Protein AF-A0A935ZMU3-F1 (afdb_monomer_lite)

Radius of gyration: 23.6 Å; chains: 1; bounding box: 66×47×67 Å

Structure (mmCIF, N/CA/C/O backbone):
data_AF-A0A935ZMU3-F1
#
_entry.id   AF-A0A935ZMU3-F1
#
loop_
_atom_site.group_PDB
_atom_site.id
_atom_site.type_symbol
_atom_site.label_atom_id
_atom_site.label_alt_id
_atom_site.label_comp_id
_atom_site.label_asym_id
_atom_site.label_entity_id
_atom_site.label_seq_id
_atom_site.pdbx_PDB_ins_code
_atom_site.Cartn_x
_atom_site.Cartn_y
_atom_site.Cartn_z
_atom_site.occupancy
_atom_site.B_iso_or_equiv
_atom_site.auth_seq_id
_atom_site.auth_comp_id
_atom_site.auth_asym_id
_atom_site.auth_atom_id
_atom_site.pdbx_PDB_model_num
ATOM 1 N N . MET A 1 1 ? -33.219 -15.380 17.220 1.00 37.09 1 MET A N 1
ATOM 2 C CA . MET A 1 1 ? -33.042 -16.070 15.921 1.00 37.09 1 MET A CA 1
ATOM 3 C C . MET A 1 1 ? -32.426 -15.149 14.863 1.00 37.09 1 MET A C 1
ATOM 5 O O . MET A 1 1 ? -31.346 -15.465 14.399 1.00 37.09 1 MET A O 1
ATOM 9 N N . LEU A 1 2 ? -32.989 -13.959 14.601 1.00 40.03 2 LEU A N 1
ATOM 10 C CA . LEU A 1 2 ? -32.476 -12.975 13.617 1.00 40.03 2 LEU A CA 1
ATOM 11 C C . LEU A 1 2 ? -31.013 -12.495 13.798 1.00 40.03 2 LEU A C 1
ATOM 13 O O . LEU A 1 2 ? -30.352 -12.181 12.811 1.00 40.03 2 LEU A O 1
ATOM 17 N N . ALA A 1 3 ? -30.487 -12.431 15.027 1.00 38.03 3 ALA A N 1
ATOM 18 C CA . ALA A 1 3 ? -29.103 -12.002 15.284 1.00 38.03 3 ALA A CA 1
ATOM 19 C C . ALA A 1 3 ? -28.050 -13.070 14.917 1.00 38.03 3 ALA A C 1
ATOM 21 O O . ALA A 1 3 ? -26.972 -12.726 14.437 1.00 38.03 3 ALA A O 1
ATOM 22 N N . LEU A 1 4 ? -28.377 -14.359 15.089 1.00 36.81 4 LEU A N 1
ATOM 23 C CA . LEU A 1 4 ? -27.500 -15.473 14.703 1.00 36.81 4 LEU A CA 1
ATOM 24 C C . LEU A 1 4 ? -27.417 -15.621 13.176 1.00 36.81 4 LEU A C 1
ATOM 26 O O . LEU A 1 4 ? -26.325 -15.836 12.656 1.00 36.81 4 LEU A O 1
ATOM 30 N N . ASP A 1 5 ? -28.526 -15.410 12.459 1.00 43.31 5 ASP A N 1
ATOM 31 C CA . ASP A 1 5 ? -28.546 -15.428 10.987 1.00 43.31 5 ASP A CA 1
ATOM 32 C C . ASP A 1 5 ? -27.740 -14.267 10.378 1.00 43.31 5 ASP A C 1
ATOM 34 O O . ASP A 1 5 ? -27.022 -14.455 9.394 1.00 43.31 5 ASP A O 1
ATOM 38 N N . ARG A 1 6 ? -27.775 -13.072 10.991 1.00 48.91 6 ARG A N 1
ATOM 39 C CA . ARG A 1 6 ? -26.917 -11.943 10.581 1.00 48.91 6 ARG A CA 1
ATOM 40 C C . ARG A 1 6 ? -25.437 -12.200 10.873 1.00 48.91 6 ARG A C 1
ATOM 42 O O . ARG A 1 6 ? -24.607 -11.907 10.021 1.00 48.91 6 ARG A O 1
ATOM 49 N N . ALA A 1 7 ? -25.093 -12.768 12.030 1.00 44.84 7 ALA A N 1
ATOM 50 C CA . ALA A 1 7 ? -23.706 -13.101 12.365 1.00 44.84 7 ALA A CA 1
ATOM 51 C C . ALA A 1 7 ? -23.115 -14.174 11.425 1.00 44.84 7 ALA A C 1
ATOM 53 O O . ALA A 1 7 ? -21.972 -14.041 10.989 1.00 44.84 7 ALA A O 1
ATOM 54 N N . ALA A 1 8 ? -23.905 -15.187 11.045 1.00 47.69 8 ALA A N 1
ATOM 55 C CA . ALA A 1 8 ? -23.505 -16.208 10.073 1.00 47.69 8 ALA A CA 1
ATOM 56 C C . ALA A 1 8 ? -23.319 -15.631 8.656 1.00 47.69 8 ALA A C 1
ATOM 58 O O . ALA A 1 8 ? -22.341 -15.959 7.983 1.00 47.69 8 ALA A O 1
ATOM 59 N N . ALA A 1 9 ? -24.194 -14.714 8.227 1.00 56.94 9 ALA A N 1
ATOM 60 C CA . ALA A 1 9 ? -24.049 -13.997 6.957 1.00 56.94 9 ALA A CA 1
ATOM 61 C C . ALA A 1 9 ? -22.824 -13.061 6.928 1.00 56.94 9 ALA A C 1
ATOM 63 O O . ALA A 1 9 ? -22.244 -12.823 5.869 1.00 56.94 9 ALA A O 1
ATOM 64 N N . LEU A 1 10 ? -22.404 -12.550 8.090 1.00 60.22 10 LEU A N 1
ATOM 65 C CA . LEU A 1 10 ? -21.228 -11.691 8.233 1.00 60.22 10 LEU A CA 1
ATOM 66 C C . LEU A 1 10 ? -19.917 -12.475 8.363 1.00 60.22 10 LEU A C 1
ATOM 68 O O . LEU A 1 10 ? -18.865 -11.885 8.156 1.00 60.22 10 LEU A O 1
ATOM 72 N N . GLY A 1 11 ? -19.939 -13.784 8.636 1.00 62.34 11 GLY A N 1
ATOM 73 C CA . GLY A 1 11 ? -18.732 -14.614 8.773 1.00 62.34 11 GLY A CA 1
ATOM 74 C C . GLY A 1 11 ? -17.749 -14.505 7.592 1.00 62.34 11 GLY A C 1
ATOM 75 O O . GLY A 1 11 ? -16.569 -14.230 7.819 1.00 62.34 11 GLY A O 1
ATOM 76 N N . PRO A 1 12 ? -18.203 -14.629 6.330 1.00 64.62 12 PRO A N 1
ATOM 77 C CA . PRO A 1 12 ? -17.354 -14.415 5.156 1.00 64.62 12 PRO A CA 1
ATOM 78 C C . PRO A 1 12 ? -16.828 -12.980 5.037 1.00 64.62 12 PRO A C 1
ATOM 80 O O . PRO A 1 12 ? -15.692 -12.779 4.617 1.00 64.62 12 PRO A O 1
ATOM 83 N N . VAL A 1 13 ? -17.628 -11.983 5.434 1.00 64.31 13 VAL A N 1
ATOM 84 C CA . VAL A 1 13 ? -17.215 -10.572 5.449 1.00 64.31 13 VAL A CA 1
ATOM 85 C C . VAL A 1 13 ? -16.129 -10.362 6.499 1.00 64.31 13 VAL A C 1
ATOM 87 O O . VAL A 1 13 ? -15.093 -9.802 6.180 1.00 64.31 13 VAL A O 1
ATOM 90 N N . VAL A 1 14 ? -16.307 -10.876 7.715 1.00 67.00 14 VAL A N 1
ATOM 91 C CA . VAL A 1 14 ? -15.331 -10.803 8.810 1.00 67.00 14 VAL A CA 1
ATOM 92 C C . VAL A 1 14 ? -14.018 -11.484 8.429 1.00 67.00 14 VAL A C 1
ATOM 94 O O . VAL A 1 14 ? -12.958 -10.881 8.567 1.00 67.00 14 VAL A O 1
ATOM 97 N N . ALA A 1 15 ? -14.075 -12.704 7.889 1.00 66.31 15 ALA A N 1
ATOM 98 C CA . ALA A 1 15 ? -12.882 -13.427 7.457 1.00 66.31 15 ALA A CA 1
ATOM 99 C C . ALA A 1 15 ? -12.138 -12.685 6.337 1.00 66.31 15 ALA A C 1
ATOM 101 O O . ALA A 1 15 ? -10.914 -12.560 6.389 1.00 66.31 15 ALA A O 1
ATOM 102 N N . ARG A 1 16 ? -12.876 -12.145 5.356 1.00 67.88 16 ARG A N 1
ATOM 103 C CA . ARG A 1 16 ? -12.304 -11.340 4.273 1.00 67.88 16 ARG A CA 1
ATOM 104 C C . ARG A 1 16 ? -11.645 -10.074 4.814 1.00 67.88 16 ARG A C 1
ATOM 106 O O . ARG A 1 16 ? -10.496 -9.810 4.500 1.00 67.88 16 ARG A O 1
ATOM 113 N N . VAL A 1 17 ? -12.340 -9.346 5.679 1.00 68.00 17 VAL A N 1
ATOM 114 C CA . VAL A 1 17 ? -11.876 -8.096 6.289 1.00 68.00 17 VAL A CA 1
ATOM 115 C C . VAL A 1 17 ? -10.607 -8.293 7.118 1.00 68.00 17 VAL A C 1
ATOM 117 O O . VAL A 1 17 ? -9.646 -7.543 6.961 1.00 68.00 17 VAL A O 1
ATOM 120 N N . CYS A 1 18 ? -10.567 -9.314 7.976 1.00 70.38 18 CYS A N 1
ATOM 121 C CA . CYS A 1 18 ? -9.375 -9.592 8.776 1.00 70.38 18 CYS A CA 1
ATOM 122 C C . CYS A 1 18 ? -8.187 -10.007 7.892 1.00 70.38 18 CYS A C 1
ATOM 124 O O . CYS A 1 18 ? -7.052 -9.615 8.168 1.00 70.38 18 CYS A O 1
ATOM 126 N N . ALA A 1 19 ? -8.440 -10.757 6.812 1.00 68.25 19 ALA A N 1
ATOM 127 C CA . ALA A 1 19 ? -7.409 -11.158 5.858 1.00 68.25 19 ALA A CA 1
ATOM 128 C C . ALA A 1 19 ? -6.885 -9.981 5.010 1.00 68.25 19 ALA A C 1
ATOM 130 O O . ALA A 1 19 ? -5.675 -9.890 4.776 1.00 68.25 19 ALA A O 1
ATOM 131 N N . GLU A 1 20 ? -7.774 -9.082 4.580 1.00 72.44 20 GLU A N 1
ATOM 132 C CA . GLU A 1 20 ? -7.469 -7.901 3.763 1.00 72.44 20 GLU A CA 1
ATOM 133 C C . GLU A 1 20 ? -6.685 -6.829 4.528 1.00 72.44 20 GLU A C 1
ATOM 135 O O . GLU A 1 20 ? -5.895 -6.126 3.916 1.00 72.44 20 GLU A O 1
ATOM 140 N N . GLU A 1 21 ? -6.841 -6.710 5.847 1.00 76.62 21 GLU A N 1
ATOM 141 C CA . GLU A 1 21 ? -6.317 -5.554 6.599 1.00 76.62 21 GLU A CA 1
ATOM 142 C C . GLU A 1 21 ? -5.228 -5.918 7.642 1.00 76.62 21 GLU A C 1
ATOM 144 O O . GLU A 1 21 ? -4.854 -5.081 8.457 1.00 76.62 21 GLU A O 1
ATOM 149 N N . ALA A 1 22 ? -4.709 -7.161 7.654 1.00 79.12 22 ALA A N 1
ATOM 150 C CA . ALA A 1 22 ? -3.726 -7.666 8.649 1.00 79.12 22 ALA A CA 1
ATOM 151 C C . ALA A 1 22 ? -4.110 -7.380 10.110 1.00 79.12 22 ALA A C 1
ATOM 153 O O . ALA A 1 22 ? -3.243 -7.099 10.939 1.00 79.12 22 ALA A O 1
ATOM 154 N N . LEU A 1 23 ? -5.394 -7.443 10.453 1.00 87.12 23 LEU A N 1
ATOM 155 C CA . LEU A 1 23 ? -5.793 -7.135 11.820 1.00 87.12 23 LEU A CA 1
ATOM 156 C C . LEU A 1 23 ? -5.179 -8.149 12.789 1.00 87.12 23 LEU A C 1
ATOM 158 O O . LEU A 1 23 ? -5.359 -9.360 12.638 1.00 87.12 23 LEU A O 1
ATOM 162 N N . ALA A 1 24 ? -4.468 -7.649 13.799 1.00 88.06 24 ALA A N 1
ATOM 163 C CA . ALA A 1 24 ? -4.005 -8.475 14.898 1.00 88.06 24 ALA A CA 1
ATOM 164 C C . ALA A 1 24 ? -5.225 -9.020 15.650 1.00 88.06 24 ALA A C 1
ATOM 166 O O . ALA A 1 24 ? -6.199 -8.296 15.889 1.00 88.06 24 ALA A O 1
ATOM 167 N N . ALA A 1 25 ? -5.177 -10.300 16.020 1.00 87.12 25 ALA A N 1
ATOM 168 C CA . ALA A 1 25 ? -6.258 -10.926 16.767 1.00 87.12 25 ALA A CA 1
ATOM 169 C C . ALA A 1 25 ? -6.510 -10.177 18.086 1.00 87.12 25 ALA A C 1
ATOM 171 O O . ALA A 1 25 ? -5.575 -9.758 18.769 1.00 87.12 25 ALA A O 1
ATOM 172 N N . THR A 1 26 ? -7.782 -10.029 18.451 1.00 87.62 26 THR A N 1
ATOM 173 C CA . THR A 1 26 ? -8.204 -9.417 19.715 1.00 87.62 26 THR A CA 1
ATOM 174 C C . THR A 1 26 ? -8.892 -10.453 20.594 1.00 87.62 26 THR A C 1
ATOM 176 O O . THR A 1 26 ? -9.660 -11.278 20.104 1.00 87.62 26 THR A O 1
ATOM 179 N N . SER A 1 27 ? -8.613 -10.419 21.898 1.00 87.44 27 SER A N 1
ATOM 180 C CA . SER A 1 27 ? -9.291 -11.245 22.906 1.00 87.44 27 SER A CA 1
ATOM 181 C C . SER A 1 27 ? -10.519 -10.558 23.510 1.00 87.44 27 SER A C 1
ATOM 183 O O . SER A 1 27 ? -11.185 -11.132 24.371 1.00 87.44 27 SER A O 1
ATOM 185 N N . VAL A 1 28 ? -10.818 -9.326 23.088 1.00 89.12 28 VAL A N 1
ATOM 186 C CA . VAL A 1 28 ? -11.953 -8.559 23.604 1.00 89.12 28 VAL A CA 1
ATOM 187 C C . VAL A 1 28 ? -13.259 -9.202 23.153 1.00 89.12 28 VAL A C 1
ATOM 189 O O . VAL A 1 28 ? -13.503 -9.369 21.958 1.00 89.12 28 VAL A O 1
ATOM 192 N N . ALA A 1 29 ? -14.105 -9.543 24.124 1.00 88.12 29 ALA A N 1
ATOM 193 C CA . ALA A 1 29 ? -15.428 -10.085 23.862 1.00 88.12 29 ALA A CA 1
ATOM 194 C C . ALA A 1 29 ? -16.323 -9.045 23.170 1.00 88.12 29 ALA A C 1
ATOM 196 O O . ALA A 1 29 ? -16.249 -7.849 23.454 1.00 88.12 29 ALA A O 1
ATOM 197 N N . GLY A 1 30 ? -17.185 -9.515 22.268 1.00 85.12 30 GLY A N 1
ATOM 198 C CA . GLY A 1 30 ? -18.214 -8.672 21.667 1.00 85.12 30 GLY A CA 1
ATOM 199 C C . GLY A 1 30 ? -19.256 -8.218 22.685 1.00 85.12 30 GLY A C 1
ATOM 200 O O . GLY A 1 30 ? -19.517 -8.901 23.675 1.00 85.12 30 GLY A O 1
ATOM 201 N N . LEU A 1 31 ? -19.864 -7.069 22.406 1.00 86.44 31 LEU A N 1
ATOM 202 C CA . LEU A 1 31 ? -21.033 -6.560 23.123 1.00 86.44 31 LEU A CA 1
ATOM 203 C C . LEU A 1 31 ? -22.264 -6.690 22.221 1.00 86.44 31 LEU A C 1
ATOM 205 O O . LEU A 1 31 ? -22.147 -6.949 21.023 1.00 86.44 31 LEU A O 1
ATOM 209 N N . GLU A 1 32 ? -23.462 -6.519 22.775 1.00 83.69 32 GLU A N 1
ATOM 210 C CA . GLU A 1 32 ? -24.690 -6.611 21.983 1.00 83.69 32 GLU A CA 1
ATOM 211 C C . GLU A 1 32 ? -24.659 -5.628 20.800 1.00 83.69 32 GLU A C 1
ATOM 213 O O . GLU A 1 32 ? -24.501 -4.417 20.961 1.00 83.69 32 GLU A O 1
ATOM 218 N N . GLY A 1 33 ? -24.772 -6.161 19.583 1.00 81.94 33 GLY A N 1
ATOM 219 C CA . GLY A 1 33 ? -24.703 -5.367 18.360 1.00 81.94 33 GLY A CA 1
ATOM 220 C C . GLY A 1 33 ? -23.285 -5.035 17.870 1.00 81.94 33 GLY A C 1
ATOM 221 O O . GLY A 1 33 ? -23.161 -4.579 16.736 1.00 81.94 33 GLY A O 1
ATOM 222 N N . LEU A 1 34 ? -22.224 -5.303 18.643 1.00 87.19 34 LEU A N 1
ATOM 223 C CA . LEU A 1 34 ? -20.839 -4.907 18.346 1.00 87.19 34 LEU A CA 1
ATOM 224 C C . LEU A 1 34 ? -19.875 -6.094 18.382 1.00 87.19 34 LEU A C 1
ATOM 226 O O . LEU A 1 34 ? -19.646 -6.702 19.427 1.00 87.19 34 LEU A O 1
ATOM 230 N N . LEU A 1 35 ? -19.237 -6.366 17.246 1.00 88.06 35 LEU A N 1
ATOM 231 C CA . LEU A 1 35 ? -18.282 -7.456 17.086 1.00 88.06 35 LEU A CA 1
ATOM 232 C C . LEU A 1 35 ? -16.861 -6.916 16.838 1.00 88.06 35 LEU A C 1
ATOM 234 O O . LEU A 1 35 ? -16.590 -6.414 15.747 1.00 88.06 35 LEU A O 1
ATOM 238 N N . PRO A 1 36 ? -15.935 -7.020 17.807 1.00 90.06 36 PRO A N 1
ATOM 239 C CA . PRO A 1 36 ? -14.518 -6.747 17.590 1.00 90.06 36 PRO A CA 1
ATOM 240 C C . PRO A 1 36 ? -13.939 -7.683 16.524 1.00 90.06 36 PRO A C 1
ATOM 242 O O . PRO A 1 36 ? -14.073 -8.900 16.624 1.00 90.06 36 PRO A O 1
ATOM 245 N N . LEU A 1 37 ? -13.295 -7.115 15.505 1.00 88.38 37 LEU A N 1
ATOM 246 C CA . LEU A 1 37 ? -12.670 -7.871 14.412 1.00 88.38 37 LEU A CA 1
ATOM 247 C C . LEU A 1 37 ? -11.170 -8.078 14.640 1.00 88.38 37 LEU A C 1
ATOM 249 O O . LEU A 1 37 ? -10.608 -9.095 14.242 1.00 88.38 37 LEU A O 1
ATOM 253 N N . GLY A 1 38 ? -10.526 -7.112 15.291 1.00 91.50 38 GLY A N 1
ATOM 254 C CA . GLY A 1 38 ? -9.095 -7.123 15.560 1.00 91.50 38 GLY A CA 1
ATOM 255 C C . GLY A 1 38 ? -8.549 -5.719 15.778 1.00 91.50 38 GLY A C 1
ATOM 256 O O . GLY A 1 38 ? -9.301 -4.741 15.798 1.00 91.50 38 GLY A O 1
ATOM 257 N N . VAL A 1 39 ? -7.237 -5.621 15.956 1.00 92.88 39 VAL A N 1
ATOM 258 C CA . VAL A 1 39 ? -6.532 -4.354 16.169 1.00 92.88 39 VAL A CA 1
ATOM 259 C C . VAL A 1 39 ? -5.602 -4.093 14.992 1.00 92.88 39 VAL A C 1
ATOM 261 O O . VAL A 1 39 ? -4.777 -4.934 14.643 1.00 92.88 39 VAL A O 1
ATOM 264 N N . LEU A 1 40 ? -5.730 -2.915 14.390 1.00 91.38 40 LEU A N 1
ATOM 265 C CA . LEU A 1 40 ? -4.763 -2.400 13.435 1.00 91.38 40 LEU A CA 1
ATOM 266 C C . LEU A 1 40 ? -3.680 -1.637 14.197 1.00 91.38 40 LEU A C 1
ATOM 268 O O . LEU A 1 40 ? -3.967 -0.628 14.848 1.00 91.38 40 LEU A O 1
ATOM 272 N N . GLU A 1 41 ? -2.443 -2.113 14.114 1.00 89.94 41 GLU A N 1
ATOM 273 C CA . GLU A 1 41 ? -1.299 -1.475 14.763 1.00 89.94 41 GLU A CA 1
ATOM 274 C C . GLU A 1 41 ? -0.508 -0.647 13.753 1.00 89.94 41 GLU A C 1
ATOM 276 O O . GLU A 1 41 ? -0.068 -1.143 12.711 1.00 89.94 41 GLU A O 1
ATOM 281 N N . ARG A 1 42 ? -0.354 0.641 14.065 1.00 88.19 42 ARG A N 1
ATOM 282 C CA . ARG A 1 42 ? 0.469 1.614 13.343 1.00 88.19 42 ARG A CA 1
ATOM 283 C C . ARG A 1 42 ? 1.220 2.455 14.375 1.00 88.19 42 ARG A C 1
ATOM 285 O O . ARG A 1 42 ? 0.794 2.546 15.522 1.00 88.19 42 ARG A O 1
ATOM 292 N N . ARG A 1 43 ? 2.300 3.124 13.981 1.00 85.81 43 ARG A N 1
ATOM 293 C CA . ARG A 1 43 ? 3.105 4.012 14.837 1.00 85.81 43 ARG A CA 1
ATOM 294 C C . ARG A 1 43 ? 2.283 5.131 15.453 1.00 85.81 43 ARG A C 1
ATOM 296 O O . ARG A 1 43 ? 2.586 5.582 16.550 1.00 85.81 43 ARG A O 1
ATOM 303 N N . VAL A 1 44 ? 1.269 5.603 14.730 1.00 86.06 44 VAL A N 1
ATOM 304 C CA . VAL A 1 44 ? 0.370 6.645 15.232 1.00 86.06 44 VAL A CA 1
ATOM 305 C C . VAL A 1 44 ? -0.423 6.165 16.442 1.00 86.06 44 VAL A C 1
ATOM 307 O O . VAL A 1 44 ? -0.630 6.945 17.359 1.00 86.06 44 VAL A O 1
ATOM 310 N N . GLY A 1 45 ? -0.788 4.884 16.476 1.00 90.19 45 GLY A N 1
ATOM 311 C CA . GLY A 1 45 ? -1.510 4.266 17.574 1.00 90.19 45 GLY A CA 1
ATOM 312 C C . GLY A 1 45 ? -2.232 2.991 17.149 1.00 90.19 45 GLY A C 1
ATOM 313 O O . GLY A 1 45 ? -2.274 2.605 15.975 1.00 90.19 45 GLY A O 1
ATOM 314 N N . ARG A 1 46 ? -2.832 2.337 18.137 1.00 94.06 46 ARG A N 1
ATOM 315 C CA . ARG A 1 46 ? -3.594 1.097 18.000 1.00 94.06 46 ARG A CA 1
ATOM 316 C C . ARG A 1 46 ? -5.054 1.434 17.726 1.00 94.06 46 ARG A C 1
ATOM 318 O O . ARG A 1 46 ? -5.698 2.118 18.518 1.00 94.06 46 ARG A O 1
ATOM 325 N N . THR A 1 47 ? -5.594 0.948 16.614 1.00 94.31 47 THR A N 1
ATOM 326 C CA . THR A 1 47 ? -6.997 1.171 16.241 1.00 94.31 47 THR A CA 1
ATOM 327 C C . THR A 1 47 ? -7.770 -0.138 16.331 1.00 94.31 47 THR A C 1
ATOM 329 O O . THR A 1 47 ? -7.515 -1.064 15.564 1.00 94.31 47 THR A O 1
ATOM 332 N N . LEU A 1 48 ? -8.728 -0.226 17.253 1.00 94.62 48 LEU A N 1
ATOM 333 C CA . LEU A 1 48 ? -9.653 -1.356 17.318 1.00 94.62 48 LEU A CA 1
ATOM 334 C C . LEU A 1 48 ? -10.650 -1.260 16.160 1.00 94.62 48 LEU A C 1
ATOM 336 O O . LEU A 1 48 ? -11.321 -0.240 16.003 1.00 94.62 48 LEU A O 1
ATOM 340 N N . VAL A 1 49 ? -10.790 -2.328 15.383 1.00 92.44 49 VAL A N 1
ATOM 341 C CA . VAL A 1 49 ? -11.800 -2.427 14.327 1.00 92.44 49 VAL A CA 1
ATOM 342 C C . VAL A 1 49 ? -12.992 -3.212 14.857 1.00 92.44 49 VAL A C 1
ATOM 344 O O . VAL A 1 49 ? -12.842 -4.330 15.351 1.00 92.44 49 VAL A O 1
ATOM 347 N N . VAL A 1 50 ? -14.181 -2.624 14.762 1.00 90.44 50 VAL A N 1
ATOM 348 C CA . VAL A 1 50 ? -15.432 -3.196 15.271 1.00 90.44 50 VAL A CA 1
ATOM 349 C C . VAL A 1 50 ? -16.467 -3.211 14.159 1.00 90.44 50 VAL A C 1
ATOM 351 O O . VAL A 1 50 ? -16.659 -2.213 13.475 1.00 90.44 50 VAL A O 1
ATOM 354 N N . LEU A 1 51 ? -17.170 -4.322 13.991 1.00 87.38 51 LEU A N 1
ATOM 355 C CA . LEU A 1 51 ? -18.333 -4.428 13.122 1.00 87.38 51 LEU A CA 1
ATOM 356 C C . LEU A 1 51 ? -19.610 -4.173 13.924 1.00 87.38 51 LEU A C 1
ATOM 358 O O . LEU A 1 51 ? -19.883 -4.872 14.900 1.00 87.38 51 LEU A O 1
ATOM 362 N N . ALA A 1 52 ? -20.409 -3.200 13.493 1.00 84.94 52 ALA A N 1
ATOM 363 C CA . ALA A 1 52 ? -21.742 -2.965 14.028 1.00 84.94 52 ALA A CA 1
ATOM 364 C C . ALA A 1 52 ? -22.774 -3.802 13.253 1.00 84.94 52 ALA A C 1
ATOM 366 O O . ALA A 1 52 ? -22.911 -3.689 12.035 1.00 84.94 52 ALA A O 1
ATOM 367 N N . THR A 1 53 ? -23.510 -4.649 13.969 1.00 74.75 53 THR A N 1
ATOM 368 C CA . THR A 1 53 ? -24.559 -5.538 13.428 1.00 74.75 53 THR A CA 1
ATOM 369 C C . THR A 1 53 ? -25.973 -4.927 13.509 1.00 74.75 53 THR A C 1
ATOM 371 O O . THR A 1 53 ? -26.947 -5.510 13.018 1.00 74.75 53 THR A O 1
ATOM 374 N N . SER A 1 54 ? -26.068 -3.719 14.073 1.00 66.94 54 SER A N 1
ATOM 375 C CA . SER A 1 54 ? -27.227 -2.814 14.141 1.00 66.94 54 SER A CA 1
ATOM 376 C C . SER A 1 54 ? -26.782 -1.367 13.852 1.00 66.94 54 SER A C 1
ATOM 378 O O . SER A 1 54 ? -25.582 -1.114 13.760 1.00 66.94 54 SER A O 1
ATOM 380 N N . GLU A 1 55 ? -27.706 -0.405 13.696 1.00 62.31 55 GLU A N 1
ATOM 381 C CA . GLU A 1 55 ? -27.356 1.012 13.468 1.00 62.31 55 GLU A CA 1
ATOM 382 C C . GLU A 1 55 ? -26.415 1.541 14.575 1.00 62.31 55 GLU A C 1
ATOM 384 O O . GLU A 1 55 ? -26.808 1.735 15.725 1.00 62.31 55 GLU A O 1
ATOM 389 N N . GLY A 1 56 ? -25.136 1.736 14.232 1.00 56.44 56 GLY A N 1
ATOM 390 C CA . GLY A 1 56 ? -24.034 1.881 15.195 1.00 56.44 56 GLY A CA 1
ATOM 391 C C . GLY A 1 56 ? -24.000 3.178 16.015 1.00 56.44 56 GLY A C 1
ATOM 392 O O . GLY A 1 56 ? -23.251 3.269 16.986 1.00 56.44 56 GLY A O 1
ATOM 393 N N . SER A 1 57 ? -24.818 4.183 15.693 1.00 55.19 57 SER A N 1
ATOM 394 C CA . SER A 1 57 ? -24.669 5.526 16.276 1.00 55.19 57 SER A CA 1
ATOM 395 C C . SER A 1 57 ? -25.158 5.674 17.723 1.00 55.19 57 SER A C 1
ATOM 397 O O . SER A 1 57 ? -24.861 6.684 18.359 1.00 55.19 57 SER A O 1
ATOM 399 N N . GLY A 1 58 ? -25.883 4.691 18.269 1.00 63.31 58 GLY A N 1
ATOM 400 C CA . GLY A 1 58 ? -26.424 4.738 19.637 1.00 63.31 58 GLY A CA 1
ATOM 401 C C . GLY A 1 58 ? -25.504 4.180 20.732 1.00 63.31 58 GLY A C 1
ATOM 402 O O . GLY A 1 58 ? -25.806 4.316 21.913 1.00 63.31 58 GLY A O 1
ATOM 403 N N . GLN A 1 59 ? -24.378 3.554 20.376 1.00 76.38 59 GLN A N 1
ATOM 404 C CA . GLN A 1 59 ? -23.640 2.660 21.283 1.00 76.38 59 GLN A CA 1
ATOM 405 C C . GLN A 1 59 ? -22.321 3.249 21.814 1.00 76.38 59 GLN A C 1
ATOM 407 O O . GLN A 1 59 ? -21.382 2.523 22.137 1.00 76.38 59 GLN A O 1
ATOM 412 N N . ARG A 1 60 ? -22.230 4.581 21.943 1.00 81.62 60 ARG A N 1
ATOM 413 C CA . ARG A 1 60 ? -20.988 5.280 22.338 1.00 81.62 60 ARG A CA 1
ATOM 414 C C . ARG A 1 60 ? -20.371 4.753 23.641 1.00 81.62 60 ARG A C 1
ATOM 416 O O . ARG A 1 60 ? -19.152 4.648 23.722 1.00 81.62 60 ARG A O 1
ATOM 423 N N . GLY A 1 61 ? -21.193 4.420 24.641 1.00 86.06 61 GLY A N 1
ATOM 424 C CA . GLY A 1 61 ? -20.719 3.843 25.905 1.00 86.06 61 GLY A CA 1
ATOM 425 C C . GLY A 1 61 ? -20.033 2.488 25.709 1.00 86.06 61 GLY A C 1
ATOM 426 O O . GLY A 1 61 ? -18.897 2.310 26.139 1.00 86.06 61 GLY A O 1
ATOM 427 N N . ALA A 1 62 ? -20.677 1.586 24.967 1.00 89.00 62 ALA A N 1
ATOM 428 C CA . ALA A 1 62 ? -20.148 0.263 24.646 1.00 89.00 62 ALA A CA 1
ATOM 429 C C . ALA A 1 62 ? -18.859 0.338 23.804 1.00 89.00 62 ALA A C 1
ATOM 431 O O . ALA A 1 62 ? -17.905 -0.392 24.051 1.00 89.00 62 ALA A O 1
ATOM 432 N N . LEU A 1 63 ? -18.771 1.272 22.852 1.00 89.88 63 LEU A N 1
ATOM 433 C CA . LEU A 1 63 ? -17.552 1.479 22.059 1.00 89.88 63 LEU A CA 1
ATOM 434 C C . LEU A 1 63 ? -16.372 1.980 22.904 1.00 89.88 63 LEU A C 1
ATOM 436 O O . LEU A 1 63 ? -15.237 1.562 22.683 1.00 89.88 63 LEU A O 1
ATOM 440 N N . LEU A 1 64 ? -16.625 2.848 23.890 1.00 89.81 64 LEU A N 1
ATOM 441 C CA . LEU A 1 64 ? -15.598 3.283 24.842 1.00 89.81 64 LEU A CA 1
ATOM 442 C C . LEU A 1 64 ? -15.136 2.134 25.743 1.00 89.81 64 LEU A C 1
ATOM 444 O O . LEU A 1 64 ? -13.947 2.035 26.042 1.00 89.81 64 LEU A O 1
ATOM 448 N N . GLU A 1 65 ? -16.057 1.268 26.158 1.00 91.75 65 GLU A N 1
ATOM 449 C CA . GLU A 1 65 ? -15.741 0.066 26.929 1.00 91.75 65 GLU A CA 1
ATOM 450 C C . GLU A 1 65 ? -14.848 -0.889 26.127 1.00 91.75 65 GLU A C 1
ATOM 452 O O . GLU A 1 65 ? -13.777 -1.266 26.601 1.00 91.75 65 GLU A O 1
ATOM 457 N N . LEU A 1 66 ? -15.205 -1.174 24.870 1.00 92.25 66 LEU A N 1
ATOM 458 C CA . LEU A 1 66 ? -14.396 -1.994 23.960 1.00 92.25 66 LEU A CA 1
ATOM 459 C C . LEU A 1 66 ? -13.011 -1.382 23.689 1.00 92.25 66 LEU A C 1
ATOM 461 O O . LEU A 1 66 ? -11.999 -2.091 23.708 1.00 92.25 66 LEU A O 1
ATOM 465 N N . ARG A 1 67 ? -12.936 -0.060 23.477 1.00 93.69 67 ARG A N 1
ATOM 466 C CA . ARG A 1 67 ? -11.662 0.663 23.309 1.00 93.69 67 ARG A CA 1
ATOM 467 C C . ARG A 1 67 ? -10.749 0.469 24.519 1.00 93.69 67 ARG A C 1
ATOM 469 O O . ARG A 1 67 ? -9.576 0.145 24.361 1.00 93.69 67 ARG A O 1
ATOM 476 N N . ARG A 1 68 ? -11.290 0.633 25.731 1.00 92.56 68 ARG A N 1
ATOM 477 C CA . ARG A 1 68 ? -10.537 0.460 26.983 1.00 92.56 68 ARG A CA 1
ATOM 478 C C . ARG A 1 68 ? -10.110 -0.990 27.187 1.00 92.56 68 ARG A C 1
ATOM 480 O O . ARG A 1 68 ? -8.952 -1.226 27.509 1.00 92.56 68 ARG A O 1
ATOM 487 N N . ALA A 1 69 ? -11.008 -1.943 26.947 1.00 93.69 69 ALA A N 1
ATOM 488 C CA . ALA A 1 69 ? -10.728 -3.369 27.097 1.00 93.69 69 ALA A CA 1
ATOM 489 C C . ALA A 1 69 ? -9.637 -3.869 26.131 1.00 93.69 69 ALA A C 1
ATOM 491 O O . ALA A 1 69 ? -8.851 -4.738 26.492 1.00 93.69 69 ALA A O 1
ATOM 492 N N . SER A 1 70 ? -9.557 -3.303 24.921 1.00 92.69 70 SER A N 1
ATOM 493 C CA . SER A 1 70 ? -8.509 -3.631 23.935 1.00 92.69 70 SER A CA 1
ATOM 494 C C . SER A 1 70 ? -7.182 -2.899 24.167 1.00 92.69 70 SER A C 1
ATOM 496 O O . SER A 1 70 ? -6.167 -3.242 23.550 1.00 92.69 70 SER A O 1
ATOM 498 N N . GLY A 1 71 ? -7.175 -1.873 25.026 1.00 93.12 71 GLY A N 1
ATOM 499 C CA . GLY A 1 71 ? -6.053 -0.945 25.154 1.00 93.12 71 GLY A CA 1
ATOM 500 C C . GLY A 1 71 ? -5.762 -0.198 23.848 1.00 93.12 71 GLY A C 1
ATOM 501 O O . GLY A 1 71 ? -4.596 0.040 23.535 1.00 93.12 71 GLY A O 1
ATOM 502 N N . ALA A 1 72 ? -6.794 0.079 23.046 1.00 95.06 72 ALA A N 1
ATOM 503 C CA . ALA A 1 72 ? -6.660 0.784 21.779 1.00 95.06 72 ALA A CA 1
ATOM 504 C C . ALA A 1 72 ? -6.742 2.307 21.963 1.00 95.06 72 ALA A C 1
ATOM 506 O O . ALA A 1 72 ? -7.537 2.831 22.750 1.00 95.06 72 ALA A O 1
ATOM 507 N N . ASP A 1 73 ? -5.964 3.031 21.166 1.00 95.31 73 ASP A N 1
ATOM 508 C CA . ASP A 1 73 ? -5.956 4.492 21.131 1.00 95.31 73 ASP A CA 1
ATOM 509 C C . ASP A 1 73 ? -7.157 5.049 20.368 1.00 95.31 73 ASP A C 1
ATOM 511 O O . ASP A 1 73 ? -7.583 6.169 20.628 1.00 95.31 73 ASP A O 1
ATOM 515 N N . ALA A 1 74 ? -7.742 4.267 19.461 1.00 95.31 74 ALA A N 1
ATOM 516 C CA . ALA A 1 74 ? -8.914 4.652 18.688 1.00 95.31 74 ALA A CA 1
ATOM 517 C C . ALA A 1 74 ? -9.797 3.447 18.333 1.00 95.31 74 ALA A C 1
ATOM 519 O O . ALA A 1 74 ? -9.383 2.293 18.450 1.00 95.31 74 ALA A O 1
ATOM 520 N N . VAL A 1 75 ? -11.017 3.722 17.869 1.00 94.19 75 VAL A N 1
ATOM 521 C CA . VAL A 1 75 ? -11.961 2.729 17.347 1.00 94.19 75 VAL A CA 1
ATOM 522 C C . VAL A 1 75 ? -12.453 3.143 15.963 1.00 94.19 75 VAL A C 1
ATOM 524 O O . VAL A 1 75 ? -12.900 4.274 15.758 1.00 94.19 75 VAL A O 1
ATOM 527 N N . ALA A 1 76 ? -12.404 2.196 15.030 1.00 92.38 76 ALA A N 1
ATOM 528 C CA . ALA A 1 76 ? -13.012 2.276 13.712 1.00 92.38 76 ALA A CA 1
ATOM 529 C C . ALA A 1 76 ? -14.214 1.321 13.656 1.00 92.38 76 ALA A C 1
ATOM 531 O O . ALA A 1 76 ? -14.058 0.107 13.791 1.00 92.38 76 ALA A O 1
ATOM 532 N N . VAL A 1 77 ? -15.417 1.867 13.477 1.00 90.25 77 VAL A N 1
ATOM 533 C CA . VAL A 1 77 ? -16.671 1.105 13.479 1.00 90.25 77 VAL A CA 1
ATOM 534 C C . VAL A 1 77 ? -17.194 0.944 12.060 1.00 90.25 77 VAL A C 1
ATOM 536 O O . VAL A 1 77 ? -17.548 1.923 11.407 1.00 90.25 77 VAL A O 1
ATOM 539 N N . VAL A 1 78 ? -17.279 -0.293 11.589 1.00 87.12 78 VAL A N 1
ATOM 540 C CA . VAL A 1 78 ? -17.868 -0.657 10.300 1.00 87.12 78 VAL A CA 1
ATOM 541 C C . VAL A 1 78 ? -19.378 -0.743 10.445 1.00 87.12 78 VAL A C 1
ATOM 543 O O . VAL A 1 78 ? -19.887 -1.574 11.194 1.00 87.12 78 VAL A O 1
ATOM 546 N N . VAL A 1 79 ? -20.095 0.113 9.723 1.00 82.25 79 VAL A N 1
ATOM 547 C CA . VAL A 1 79 ? -21.556 0.213 9.752 1.00 82.25 79 VAL A CA 1
ATOM 548 C C . VAL A 1 79 ? -22.100 -0.153 8.372 1.00 82.25 79 VAL A C 1
ATOM 550 O O . VAL A 1 79 ? -21.795 0.512 7.384 1.00 82.25 79 VAL A O 1
ATOM 553 N N . ALA A 1 80 ? -22.917 -1.208 8.302 1.00 70.94 80 ALA A N 1
ATOM 554 C CA . ALA A 1 80 ? -23.344 -1.821 7.040 1.00 70.94 80 ALA A CA 1
ATOM 555 C C . ALA A 1 80 ? -24.080 -0.867 6.078 1.00 70.94 80 ALA A C 1
ATOM 557 O O . ALA A 1 80 ? -23.863 -0.924 4.874 1.00 70.94 80 ALA A O 1
ATOM 558 N N . GLU A 1 81 ? -24.928 0.027 6.591 1.00 69.31 81 GLU A N 1
ATOM 559 C CA . GLU A 1 81 ? -25.751 0.926 5.759 1.00 69.31 81 GLU A CA 1
ATOM 560 C C . GLU A 1 81 ? -25.087 2.279 5.476 1.00 69.31 81 GLU A C 1
ATOM 562 O O . GLU A 1 81 ? -25.678 3.185 4.884 1.00 69.31 81 GLU A O 1
ATOM 567 N N . ARG A 1 82 ? -23.839 2.448 5.908 1.00 72.94 82 ARG A N 1
ATOM 568 C CA . ARG A 1 82 ? -23.125 3.705 5.759 1.00 72.94 82 ARG A CA 1
ATOM 569 C C . ARG A 1 82 ? -22.346 3.741 4.452 1.00 72.94 82 ARG A C 1
ATOM 571 O O . ARG A 1 82 ? -21.712 2.765 4.081 1.00 72.94 82 ARG A O 1
ATOM 578 N N . ARG A 1 83 ? -22.360 4.896 3.781 1.00 70.94 83 ARG A N 1
ATOM 579 C CA . ARG A 1 83 ? -21.556 5.149 2.571 1.00 70.94 83 ARG A CA 1
ATOM 580 C C . ARG A 1 83 ? -20.313 5.988 2.845 1.00 70.94 83 ARG A C 1
ATOM 582 O O . ARG A 1 83 ? -19.254 5.724 2.290 1.00 70.94 83 ARG A O 1
ATOM 589 N N . GLU A 1 84 ? -20.425 6.984 3.719 1.00 80.12 84 GLU A N 1
ATOM 590 C CA . GLU A 1 84 ? -19.332 7.916 4.002 1.00 80.12 84 GLU A CA 1
ATOM 591 C C . GLU A 1 84 ? -18.730 7.681 5.383 1.00 80.12 84 GLU A C 1
ATOM 593 O O . GLU A 1 84 ? -19.442 7.436 6.361 1.00 80.12 84 GLU A O 1
ATOM 598 N N . ALA A 1 85 ? -17.403 7.774 5.463 1.00 86.81 85 ALA A N 1
ATOM 599 C CA . ALA A 1 85 ? -16.711 7.739 6.738 1.00 86.81 85 ALA A CA 1
ATOM 600 C C . ALA A 1 85 ? -16.910 9.067 7.482 1.00 86.81 85 ALA A C 1
ATOM 602 O O . ALA A 1 85 ? -16.820 10.133 6.873 1.00 86.81 85 ALA A O 1
ATOM 603 N N . ARG A 1 86 ? -17.143 9.022 8.797 1.00 89.25 86 ARG A N 1
ATOM 604 C CA . ARG A 1 86 ? -17.232 10.231 9.632 1.00 89.25 86 ARG A CA 1
ATOM 605 C C . ARG A 1 86 ? -16.529 10.052 10.965 1.00 89.25 86 ARG A C 1
ATOM 607 O O . ARG A 1 86 ? -16.514 8.959 11.525 1.00 89.25 86 ARG A O 1
ATOM 614 N N . LEU A 1 87 ? -16.035 11.159 11.504 1.00 89.88 87 LEU A N 1
ATOM 615 C CA . LEU A 1 87 ? -15.606 11.238 12.892 1.00 89.88 87 LEU A CA 1
ATOM 616 C C . LEU A 1 87 ? -16.838 11.500 13.770 1.00 89.88 87 LEU A C 1
ATOM 618 O O . LEU A 1 87 ? -17.587 12.442 13.522 1.00 89.88 87 LEU A O 1
ATOM 622 N N . VAL A 1 88 ? -17.074 10.649 14.766 1.00 87.38 88 VAL A N 1
ATOM 623 C CA . VAL A 1 88 ? -18.240 10.738 15.671 1.00 87.38 88 VAL A CA 1
ATOM 624 C C . VAL A 1 88 ? -17.861 11.357 17.011 1.00 87.38 88 VAL A C 1
ATOM 626 O O . VAL A 1 88 ? -18.685 11.962 17.693 1.00 87.38 88 VAL A O 1
ATOM 629 N N . GLY A 1 89 ? -16.603 11.198 17.402 1.00 81.81 89 GLY A N 1
ATOM 630 C CA . GLY A 1 89 ? -16.052 11.749 18.623 1.00 81.81 89 GLY A CA 1
ATOM 631 C C . GLY A 1 89 ? -14.566 11.453 18.720 1.00 81.81 89 GLY A C 1
ATOM 632 O O . GLY A 1 89 ? -13.974 10.873 17.809 1.00 81.81 89 GLY A O 1
ATOM 633 N N . ASP A 1 90 ? -13.978 11.844 19.843 1.00 83.25 90 ASP A N 1
ATOM 634 C CA . ASP A 1 90 ? -12.553 11.651 20.083 1.00 83.25 90 ASP A CA 1
ATOM 635 C C . ASP A 1 90 ? -12.158 10.164 20.020 1.00 83.25 90 ASP A C 1
ATOM 637 O O . ASP A 1 90 ? -12.703 9.318 20.740 1.00 83.25 90 ASP A O 1
ATOM 641 N N . GLY A 1 91 ? -11.239 9.847 19.107 1.00 87.88 91 GLY A N 1
ATOM 642 C CA . GLY A 1 91 ? -10.798 8.484 18.822 1.00 87.88 91 GLY A CA 1
ATOM 643 C C . GLY A 1 91 ? -11.895 7.543 18.307 1.00 87.88 91 GLY A C 1
ATOM 644 O O . GLY A 1 91 ? -11.759 6.336 18.486 1.00 87.88 91 GLY A O 1
ATOM 645 N N . HIS A 1 92 ? -12.987 8.046 17.715 1.00 91.69 92 HIS A N 1
ATOM 646 C CA . HIS A 1 92 ? -14.062 7.219 17.153 1.00 91.69 92 HIS A CA 1
ATOM 647 C C . HIS A 1 92 ? -14.447 7.668 15.739 1.00 91.69 92 HIS A C 1
ATOM 649 O O . HIS A 1 92 ? -15.051 8.729 15.548 1.00 91.69 92 HIS A O 1
ATOM 655 N N . ALA A 1 93 ? -14.164 6.808 14.760 1.00 91.81 93 ALA A N 1
ATOM 656 C CA . ALA A 1 93 ? -14.617 6.954 13.383 1.00 91.81 93 ALA A CA 1
ATOM 657 C C . ALA A 1 93 ? -15.595 5.836 12.997 1.00 91.81 93 ALA A C 1
ATOM 659 O O . ALA A 1 93 ? -15.379 4.672 13.321 1.00 91.81 93 ALA A O 1
ATOM 660 N N . GLU A 1 94 ? -16.642 6.186 12.259 1.00 90.00 94 GLU A N 1
ATOM 661 C CA . GLU A 1 94 ? -17.548 5.234 11.613 1.00 90.00 94 GLU A CA 1
ATOM 662 C C . GLU A 1 94 ? -17.211 5.170 10.123 1.00 90.00 94 GLU A C 1
ATOM 664 O O . GLU A 1 94 ? -17.032 6.213 9.494 1.00 90.00 94 GLU A O 1
ATOM 669 N N . LEU A 1 95 ? -17.170 3.970 9.550 1.00 86.12 95 LEU A N 1
ATOM 670 C CA . LEU A 1 95 ? -16.948 3.722 8.129 1.00 86.12 95 LEU A CA 1
ATOM 671 C C . LEU A 1 95 ? -18.071 2.872 7.531 1.00 86.12 95 LEU A C 1
ATOM 673 O O . LEU A 1 95 ? -18.675 2.039 8.204 1.00 86.12 95 LEU A O 1
ATOM 677 N N . GLY A 1 96 ? -18.339 3.107 6.251 1.00 79.81 96 GLY A N 1
ATOM 678 C CA . GLY A 1 96 ? -19.153 2.219 5.432 1.00 79.81 96 GLY A CA 1
ATOM 679 C C . GLY A 1 96 ? -18.410 0.949 5.043 1.00 79.81 96 GLY A C 1
ATOM 680 O O . GLY A 1 96 ? -17.180 0.947 4.983 1.00 79.81 96 GLY A O 1
ATOM 681 N N . LEU A 1 97 ? -19.156 -0.115 4.753 1.00 73.44 97 LEU A N 1
ATOM 682 C CA . LEU A 1 97 ? -18.608 -1.295 4.091 1.00 73.44 97 LEU A CA 1
ATOM 683 C C . LEU A 1 97 ? -18.677 -1.087 2.571 1.00 73.44 97 LEU A C 1
ATOM 685 O O . LEU A 1 97 ? -19.761 -1.127 1.992 1.00 73.44 97 LEU A O 1
ATOM 689 N N . ASP A 1 98 ? -17.527 -0.892 1.927 1.00 67.38 98 ASP A N 1
ATOM 690 C CA . ASP A 1 98 ? -17.441 -0.763 0.471 1.00 67.38 98 ASP A CA 1
ATOM 691 C C . ASP A 1 98 ? -17.099 -2.107 -0.189 1.00 67.38 98 ASP A C 1
ATOM 693 O O . ASP A 1 98 ? -16.428 -2.967 0.380 1.00 67.38 98 ASP A O 1
ATOM 697 N N . ALA A 1 99 ? -17.491 -2.274 -1.453 1.00 55.22 99 ALA A N 1
ATOM 698 C CA . ALA A 1 99 ? -16.834 -3.244 -2.322 1.00 55.22 99 ALA A CA 1
ATOM 699 C C . ALA A 1 99 ? -15.530 -2.613 -2.870 1.00 55.22 99 ALA A C 1
ATOM 701 O O . ALA A 1 99 ? -15.565 -1.468 -3.346 1.00 55.22 99 ALA A O 1
ATOM 702 N N . PRO A 1 100 ? -14.365 -3.291 -2.809 1.00 57.12 100 PRO A N 1
ATOM 703 C CA . PRO A 1 100 ? -14.147 -4.682 -2.387 1.00 57.12 100 PRO A CA 1
ATOM 704 C C . PRO A 1 100 ? -13.807 -4.924 -0.893 1.00 57.12 100 PRO A C 1
ATOM 706 O O . PRO A 1 100 ? -13.821 -6.084 -0.500 1.00 57.12 100 PRO A O 1
ATOM 709 N N . GLY A 1 101 ? -13.572 -3.908 -0.050 1.00 70.56 101 GLY A N 1
ATOM 710 C CA . GLY A 1 101 ? -13.098 -4.088 1.341 1.00 70.56 101 GLY A CA 1
ATOM 711 C C . GLY A 1 101 ? -13.420 -2.928 2.302 1.00 70.56 101 GLY A C 1
ATOM 712 O O . GLY A 1 101 ? -14.140 -1.997 1.940 1.00 70.56 101 GLY A O 1
ATOM 713 N N . LEU A 1 102 ? -12.881 -2.958 3.534 1.00 75.00 102 LEU A N 1
ATOM 714 C CA . LEU A 1 102 ? -13.166 -1.939 4.570 1.00 75.00 102 LEU A CA 1
ATOM 715 C C . LEU A 1 102 ? -12.641 -0.543 4.239 1.00 75.00 102 LEU A C 1
ATOM 717 O O . LEU A 1 102 ? -13.233 0.446 4.671 1.00 75.00 102 LEU A O 1
ATOM 721 N N . ARG A 1 103 ? -11.513 -0.455 3.522 1.00 80.44 103 ARG A N 1
ATOM 722 C CA . ARG A 1 103 ? -10.825 0.815 3.247 1.00 80.44 103 ARG A CA 1
ATOM 723 C C . ARG A 1 103 ? -10.500 1.559 4.549 1.00 80.44 103 ARG A C 1
ATOM 725 O O . ARG A 1 103 ? -10.815 2.746 4.694 1.00 80.44 103 ARG A O 1
ATOM 732 N N . LEU A 1 104 ? -9.859 0.865 5.499 1.00 86.94 104 LEU A N 1
ATOM 733 C CA . LEU A 1 104 ? -9.559 1.391 6.843 1.00 86.94 104 LEU A CA 1
ATOM 734 C C . LEU A 1 104 ? -8.786 2.713 6.830 1.00 86.94 104 LEU A C 1
ATOM 736 O O . LEU A 1 104 ? -8.938 3.530 7.741 1.00 86.94 104 LEU A O 1
ATOM 740 N N . HIS A 1 105 ? -8.032 2.982 5.766 1.00 87.31 105 HIS A N 1
ATOM 741 C CA . HIS A 1 105 ? -7.362 4.258 5.542 1.00 87.31 105 HIS A CA 1
ATOM 742 C C . HIS A 1 105 ? -8.293 5.478 5.681 1.00 87.31 105 HIS A C 1
ATOM 744 O O . HIS A 1 105 ? -7.857 6.532 6.140 1.00 87.31 105 HIS A O 1
ATOM 750 N N . ARG A 1 106 ? -9.589 5.351 5.351 1.00 89.25 106 ARG A N 1
ATOM 751 C CA . ARG A 1 106 ? -10.573 6.434 5.527 1.00 89.25 106 ARG A CA 1
ATOM 752 C C . ARG A 1 106 ? -10.803 6.765 6.997 1.00 89.25 106 ARG A C 1
ATOM 754 O O . ARG A 1 106 ? -10.884 7.938 7.348 1.00 89.25 106 ARG A O 1
ATOM 761 N N . ALA A 1 107 ? -10.876 5.745 7.851 1.00 90.62 107 ALA A N 1
ATOM 762 C CA . ALA A 1 107 ? -10.969 5.933 9.293 1.00 90.62 107 ALA A CA 1
ATOM 763 C C . ALA A 1 107 ? -9.654 6.489 9.850 1.00 90.62 107 ALA A C 1
ATOM 765 O O . ALA A 1 107 ? -9.681 7.455 10.606 1.00 90.62 107 ALA A O 1
ATOM 766 N N . LEU A 1 108 ? -8.504 5.961 9.416 1.00 90.25 108 LEU A N 1
ATOM 767 C CA . LEU A 1 108 ? -7.193 6.459 9.847 1.00 90.25 108 LEU A CA 1
ATOM 768 C C . LEU A 1 108 ? -6.987 7.939 9.510 1.00 90.25 108 LEU A C 1
ATOM 770 O O . LEU A 1 108 ? -6.495 8.687 10.348 1.00 90.25 108 LEU A O 1
ATOM 774 N N . LYS A 1 109 ? -7.420 8.384 8.327 1.00 91.69 109 LYS A N 1
ATOM 775 C CA . LYS A 1 109 ? -7.364 9.795 7.921 1.00 91.69 109 LYS A CA 1
ATOM 776 C C . LYS A 1 109 ? -8.165 10.712 8.852 1.00 91.69 109 LYS A C 1
ATOM 778 O O . LYS A 1 109 ? -7.758 11.847 9.081 1.00 91.69 109 LYS A O 1
ATOM 783 N N . LEU A 1 110 ? -9.295 10.231 9.371 1.00 93.56 110 LEU A N 1
ATOM 784 C CA . LEU A 1 110 ? -10.150 10.977 10.299 1.00 93.56 110 LEU A CA 1
ATOM 785 C C . LEU A 1 110 ? -9.613 10.949 11.733 1.00 93.56 110 LEU A C 1
ATOM 787 O O . LEU A 1 110 ? -9.697 11.951 12.433 1.00 93.56 110 LEU A O 1
ATOM 791 N N . LEU A 1 111 ? -9.080 9.804 12.159 1.00 92.75 111 LEU A N 1
ATOM 792 C CA . LEU A 1 111 ? -8.560 9.584 13.509 1.00 92.75 111 LEU A CA 1
ATOM 793 C C . LEU A 1 111 ? -7.189 10.242 13.721 1.00 92.75 111 LEU A C 1
ATOM 795 O O . LEU A 1 111 ? -6.902 10.713 14.816 1.00 92.75 111 LEU A O 1
ATOM 799 N N . TRP A 1 112 ? -6.360 10.300 12.675 1.00 92.00 112 TRP A N 1
ATOM 800 C CA . TRP A 1 112 ? -4.963 10.740 12.740 1.00 92.00 112 TRP A CA 1
ATOM 801 C C . TRP A 1 112 ? -4.629 11.769 11.641 1.00 92.00 112 TRP A C 1
ATOM 803 O O . TRP A 1 112 ? -3.716 11.547 10.834 1.00 92.00 112 TRP A O 1
ATOM 813 N N . PRO A 1 113 ? -5.346 12.908 11.574 1.00 91.62 113 PRO A N 1
ATOM 814 C CA . PRO A 1 113 ? -5.241 13.850 10.459 1.00 91.62 113 PRO A CA 1
ATOM 815 C C . PRO A 1 113 ? -3.843 14.467 10.321 1.00 91.62 113 PRO A C 1
ATOM 817 O O . PRO A 1 113 ? -3.360 14.659 9.205 1.00 91.62 113 PRO A O 1
ATOM 820 N N . GLU A 1 114 ? -3.157 14.729 11.435 1.00 90.19 114 GLU A N 1
ATOM 821 C CA . GLU A 1 114 ? -1.806 15.302 11.428 1.00 90.19 114 GLU A CA 1
ATOM 822 C C . GLU A 1 114 ? -0.779 14.337 10.833 1.00 90.19 114 GLU A C 1
ATOM 824 O O . GLU A 1 114 ? 0.030 14.724 9.987 1.00 90.19 114 GLU A O 1
ATOM 829 N N . SER A 1 115 ? -0.848 13.056 11.211 1.00 87.69 115 SER A N 1
ATOM 830 C CA . SER A 1 115 ? 0.026 12.037 10.629 1.00 87.69 115 SER A CA 1
ATOM 831 C C . SER A 1 115 ? -0.256 11.851 9.142 1.00 87.69 115 SER A C 1
ATOM 833 O O . SER A 1 115 ? 0.674 11.716 8.348 1.00 87.69 115 SER A O 1
ATOM 835 N N . TRP A 1 116 ? -1.531 11.896 8.747 1.00 87.00 116 TRP A N 1
ATOM 836 C CA . TRP A 1 116 ? -1.918 11.830 7.343 1.00 87.00 116 TRP A CA 1
ATOM 837 C C . TRP A 1 116 ? -1.348 13.004 6.542 1.00 87.00 116 TRP A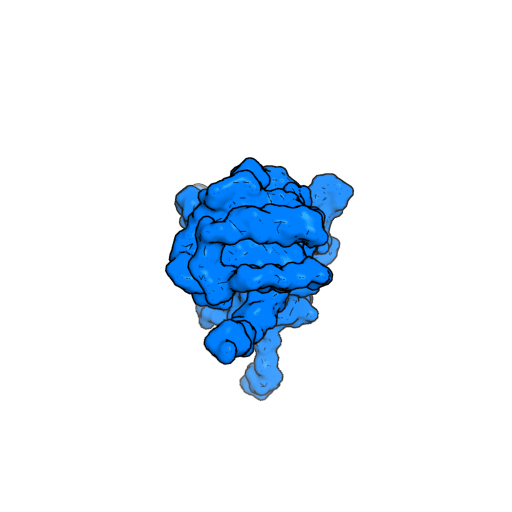 C 1
ATOM 839 O O . TRP A 1 116 ? -0.769 12.803 5.480 1.00 87.00 116 TRP A O 1
ATOM 849 N N . ALA A 1 117 ? -1.439 14.228 7.066 1.00 87.25 117 ALA A N 1
ATOM 850 C CA . ALA A 1 117 ? -0.883 15.416 6.421 1.00 87.25 117 ALA A CA 1
AT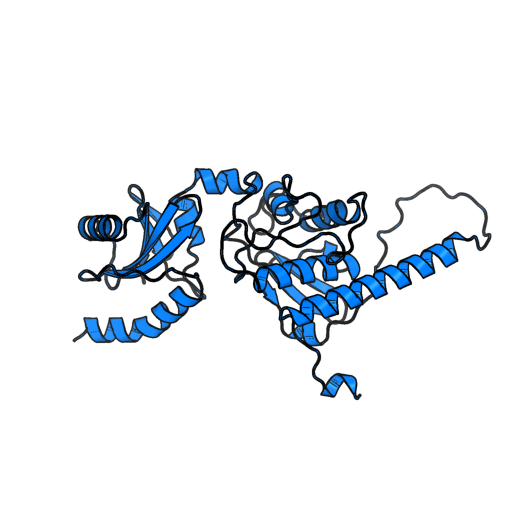OM 851 C C . ALA A 1 117 ? 0.658 15.391 6.350 1.00 87.25 117 ALA A C 1
ATOM 853 O O . ALA A 1 117 ? 1.253 15.893 5.395 1.00 87.25 117 ALA A O 1
ATOM 854 N N . ALA A 1 118 ? 1.321 14.785 7.340 1.00 89.31 118 ALA A N 1
ATOM 855 C CA . ALA A 1 118 ? 2.779 14.712 7.419 1.00 89.31 118 ALA A CA 1
ATOM 856 C C . ALA A 1 118 ? 3.399 13.516 6.668 1.00 89.31 118 ALA A C 1
ATOM 858 O O . ALA A 1 118 ? 4.625 13.456 6.527 1.00 89.31 118 ALA A O 1
ATOM 859 N N . ARG A 1 119 ? 2.592 12.577 6.155 1.00 87.44 119 ARG A N 1
ATOM 860 C CA . ARG A 1 119 ? 3.056 11.277 5.626 1.00 87.44 119 ARG A CA 1
ATOM 861 C C . ARG A 1 119 ? 4.104 11.361 4.518 1.00 87.44 119 ARG A C 1
ATOM 863 O O . ARG A 1 119 ? 5.013 10.542 4.479 1.00 87.44 119 ARG A O 1
ATOM 870 N N . ALA A 1 120 ? 4.049 12.388 3.667 1.00 88.88 120 ALA A N 1
ATOM 871 C CA . ALA A 1 120 ? 5.043 12.593 2.609 1.00 88.88 120 ALA A CA 1
ATOM 872 C C . ALA A 1 120 ? 6.458 12.857 3.154 1.00 88.88 120 ALA A C 1
ATOM 874 O O . ALA A 1 120 ? 7.449 12.578 2.481 1.00 88.88 120 ALA A O 1
ATOM 875 N N . LYS A 1 121 ? 6.554 13.411 4.367 1.00 87.88 121 LYS A N 1
ATOM 876 C CA . LYS A 1 121 ? 7.817 13.728 5.050 1.00 87.88 121 LYS A CA 1
ATOM 877 C C . LYS A 1 121 ? 8.203 12.662 6.076 1.00 87.88 121 LYS A C 1
ATOM 879 O O . LYS A 1 121 ? 9.362 12.600 6.481 1.00 87.88 121 LYS A O 1
ATOM 884 N N . ALA A 1 122 ? 7.253 11.833 6.500 1.00 84.56 122 ALA A N 1
ATOM 885 C CA . ALA A 1 122 ? 7.481 10.776 7.469 1.00 84.56 122 ALA A CA 1
ATOM 886 C C . ALA A 1 122 ? 8.204 9.586 6.815 1.00 84.56 122 ALA A C 1
ATOM 888 O O . ALA A 1 122 ? 7.696 8.934 5.901 1.00 84.56 122 ALA A O 1
ATOM 889 N N . LYS A 1 123 ? 9.407 9.282 7.311 1.00 78.06 123 LYS A N 1
ATOM 890 C CA . LYS A 1 123 ? 10.251 8.187 6.801 1.00 78.06 123 LYS A CA 1
ATOM 891 C C . LYS A 1 123 ? 9.706 6.792 7.077 1.00 78.06 123 LYS A C 1
ATOM 893 O O . LYS A 1 123 ? 10.224 5.845 6.503 1.00 78.06 123 LYS A O 1
ATOM 898 N N . GLU A 1 124 ? 8.720 6.675 7.956 1.00 77.50 124 GLU A N 1
ATOM 899 C CA . GLU A 1 124 ? 8.216 5.401 8.485 1.00 77.50 124 GLU A CA 1
ATOM 900 C C . GLU A 1 124 ? 6.794 5.123 7.985 1.00 77.50 124 GLU A C 1
ATOM 902 O O . GLU A 1 124 ? 6.419 3.960 7.830 1.00 77.50 124 GLU A O 1
ATOM 907 N N . ALA A 1 125 ? 6.063 6.183 7.612 1.00 81.62 125 ALA A N 1
ATOM 908 C CA . ALA A 1 125 ? 4.659 6.138 7.218 1.00 81.62 125 ALA A CA 1
ATOM 909 C C . ALA A 1 125 ? 4.406 5.219 6.018 1.00 81.62 125 ALA A C 1
ATOM 911 O O . ALA A 1 125 ? 5.263 5.080 5.137 1.00 81.62 125 ALA A O 1
ATOM 912 N N . LEU A 1 126 ? 3.206 4.641 5.995 1.00 88.31 126 LEU A N 1
ATOM 913 C CA . LEU A 1 126 ? 2.632 3.929 4.860 1.00 88.31 126 LEU A CA 1
ATOM 914 C C . LEU A 1 126 ? 1.553 4.782 4.183 1.00 88.31 126 LEU A C 1
ATOM 916 O O . LEU A 1 126 ? 0.795 5.507 4.829 1.00 88.31 126 LEU A O 1
ATOM 920 N N . PHE A 1 127 ? 1.470 4.672 2.863 1.00 91.19 127 PHE A N 1
ATOM 921 C CA . PHE A 1 127 ? 0.385 5.222 2.061 1.00 91.19 127 PHE A CA 1
ATOM 922 C C . PHE A 1 127 ? -0.722 4.171 1.926 1.00 91.19 127 PHE A C 1
ATOM 924 O O . PHE A 1 127 ? -0.756 3.388 0.979 1.00 91.19 127 PHE A O 1
ATOM 931 N N . GLU A 1 128 ? -1.604 4.138 2.923 1.00 88.25 128 GLU A N 1
ATOM 932 C CA . GLU A 1 128 ? -2.693 3.154 3.055 1.00 88.25 128 GLU A CA 1
ATOM 933 C C . GLU A 1 128 ? -3.843 3.362 2.052 1.00 88.25 128 GLU A C 1
ATOM 935 O O . GLU A 1 128 ? -4.672 2.486 1.848 1.00 88.25 128 GLU A O 1
ATOM 940 N N . ASP A 1 129 ? -3.928 4.531 1.426 1.00 89.06 129 ASP A N 1
ATOM 941 C CA . ASP A 1 129 ? -4.900 4.882 0.382 1.00 89.06 129 ASP A CA 1
ATOM 942 C C . ASP A 1 129 ? -4.367 4.659 -1.037 1.00 89.06 129 ASP A C 1
ATOM 944 O O . ASP A 1 129 ? -5.054 5.008 -1.996 1.00 89.06 129 ASP A O 1
ATOM 948 N N . VAL A 1 130 ? -3.143 4.143 -1.180 1.00 92.06 130 VAL A N 1
ATOM 949 C CA . VAL A 1 130 ? -2.474 4.046 -2.477 1.00 92.06 130 VAL A CA 1
ATOM 950 C C . VAL A 1 130 ? -2.399 2.606 -2.963 1.00 92.06 130 VAL A C 1
ATOM 952 O O . VAL A 1 130 ? -1.811 1.746 -2.310 1.00 92.06 130 VAL A O 1
ATOM 955 N N . GLU A 1 131 ? -2.946 2.388 -4.153 1.00 92.62 131 GLU A N 1
ATOM 956 C CA . GLU A 1 131 ? -2.910 1.151 -4.919 1.00 92.62 131 GLU A CA 1
ATOM 957 C C . GLU A 1 131 ? -1.946 1.275 -6.101 1.00 92.62 131 GLU A C 1
ATOM 959 O O . GLU A 1 131 ? -1.946 2.276 -6.827 1.00 92.62 131 GLU A O 1
ATOM 964 N N . LEU A 1 132 ? -1.131 0.241 -6.305 1.00 95.56 132 LEU A N 1
ATOM 965 C CA . LEU A 1 132 ? -0.177 0.150 -7.400 1.00 95.56 132 LEU A CA 1
ATOM 966 C C . LEU A 1 132 ? -0.397 -1.144 -8.186 1.00 95.56 132 LEU A C 1
ATOM 968 O O . LEU A 1 132 ? -0.151 -2.238 -7.682 1.00 95.56 132 LEU A O 1
ATOM 972 N N . VAL A 1 133 ? -0.807 -1.009 -9.446 1.00 96.31 133 VAL A N 1
ATOM 973 C CA . VAL A 1 133 ? -1.109 -2.145 -10.328 1.00 96.31 133 VAL A CA 1
ATOM 974 C C . VAL A 1 133 ? -0.120 -2.196 -11.482 1.00 96.31 133 VAL A C 1
ATOM 976 O O . VAL A 1 133 ? 0.096 -1.194 -12.168 1.00 96.31 133 VAL A O 1
ATOM 979 N N . PHE A 1 134 ? 0.442 -3.376 -11.732 1.00 96.50 134 PHE A N 1
ATOM 980 C CA . PHE A 1 134 ? 1.306 -3.648 -12.879 1.00 96.50 134 PHE A CA 1
ATOM 981 C C . PHE A 1 134 ? 0.596 -4.559 -13.868 1.00 96.50 134 PHE A C 1
ATOM 983 O O . PHE A 1 134 ? 0.059 -5.592 -13.477 1.00 96.50 134 PHE A O 1
ATOM 990 N N . ALA A 1 135 ? 0.660 -4.211 -15.148 1.00 93.81 135 ALA A N 1
ATOM 991 C CA . ALA A 1 135 ? 0.159 -5.036 -16.239 1.00 93.81 135 ALA A CA 1
ATOM 992 C C . ALA A 1 135 ? 1.071 -4.937 -17.468 1.00 93.81 135 ALA A C 1
ATOM 994 O O . ALA A 1 135 ? 1.915 -4.039 -17.576 1.00 93.81 135 ALA A O 1
ATOM 995 N N . SER A 1 136 ? 0.894 -5.867 -18.404 1.00 89.75 136 SER A N 1
ATOM 996 C CA . SER A 1 136 ? 1.553 -5.843 -19.708 1.00 89.75 136 SER A CA 1
ATOM 997 C C . SER A 1 136 ? 0.508 -5.793 -20.813 1.00 89.75 136 SER A C 1
ATOM 999 O O . SER A 1 136 ? -0.408 -6.608 -20.858 1.00 89.75 136 SER A O 1
ATOM 1001 N N . GLU A 1 137 ? 0.663 -4.846 -21.729 1.00 87.81 137 GLU A N 1
ATOM 1002 C CA . GLU A 1 137 ? -0.074 -4.813 -22.988 1.00 87.81 137 GLU A CA 1
ATOM 1003 C C . GLU A 1 137 ? 0.899 -5.083 -24.150 1.00 87.81 137 GLU A C 1
ATOM 1005 O O . GLU A 1 137 ? 2.101 -4.847 -23.995 1.00 87.81 137 GLU A O 1
ATOM 1010 N N . PRO A 1 138 ? 0.421 -5.531 -25.330 1.00 79.94 138 PRO A N 1
ATOM 1011 C CA . PRO A 1 138 ? 1.290 -5.951 -26.437 1.00 79.94 138 PRO A CA 1
ATOM 1012 C C . PRO A 1 138 ? 2.391 -4.954 -26.831 1.00 79.94 138 PRO A C 1
ATOM 1014 O O . PRO A 1 138 ? 3.469 -5.367 -27.250 1.00 79.94 138 PRO A O 1
ATOM 1017 N N . GLU A 1 139 ? 2.138 -3.652 -26.679 1.00 82.12 139 GLU A N 1
ATOM 1018 C CA . GLU A 1 139 ? 3.051 -2.585 -27.107 1.00 82.12 139 GLU A CA 1
ATOM 1019 C C . GLU A 1 139 ? 3.504 -1.649 -25.977 1.00 82.12 139 GLU A C 1
ATOM 1021 O O . GLU A 1 139 ? 4.167 -0.642 -26.243 1.00 82.12 139 GLU A O 1
ATOM 1026 N N . ARG A 1 140 ? 3.124 -1.918 -24.720 1.00 85.06 140 ARG A N 1
ATOM 1027 C CA . ARG A 1 140 ? 3.508 -1.061 -23.587 1.00 85.06 140 ARG A CA 1
ATOM 1028 C C . ARG A 1 140 ? 3.439 -1.771 -22.244 1.00 85.06 140 ARG A C 1
ATOM 1030 O O . ARG A 1 140 ? 2.577 -2.611 -21.996 1.00 85.06 140 ARG A O 1
ATOM 1037 N N . HIS A 1 141 ? 4.280 -1.302 -21.334 1.00 88.06 141 HIS A N 1
ATOM 1038 C CA . HIS A 1 141 ? 4.141 -1.598 -19.914 1.00 88.06 141 HIS A CA 1
ATOM 1039 C C . HIS A 1 141 ? 3.140 -0.651 -19.270 1.00 88.06 141 HIS A C 1
ATOM 1041 O O . HIS A 1 141 ? 3.118 0.548 -19.574 1.00 88.06 141 HIS A O 1
ATOM 1047 N N . VAL A 1 142 ? 2.319 -1.189 -18.374 1.00 91.44 142 VAL A N 1
ATOM 1048 C CA . VAL A 1 142 ? 1.272 -0.446 -17.678 1.00 91.44 142 VAL A CA 1
ATOM 1049 C C . VAL A 1 142 ? 1.580 -0.451 -16.190 1.00 91.44 142 VAL A C 1
ATOM 1051 O O . VAL A 1 142 ? 1.701 -1.505 -15.570 1.00 91.44 142 VAL A O 1
ATOM 1054 N N . VAL A 1 143 ? 1.690 0.748 -15.621 1.00 94.62 143 VAL A N 1
ATOM 1055 C CA . VAL A 1 143 ? 1.730 0.966 -14.174 1.00 94.62 143 VAL A CA 1
ATOM 1056 C C . VAL A 1 143 ? 0.592 1.917 -13.843 1.00 94.62 143 VAL A C 1
ATOM 1058 O O . VAL A 1 143 ? 0.544 3.016 -14.399 1.00 94.62 143 VAL A O 1
ATOM 1061 N N . ARG A 1 144 ? -0.335 1.498 -12.981 1.00 95.31 144 ARG A N 1
ATOM 1062 C CA . ARG A 1 144 ? -1.445 2.336 -12.519 1.00 95.31 144 ARG A CA 1
ATOM 1063 C C . ARG A 1 144 ? -1.284 2.678 -11.050 1.00 95.31 144 ARG A C 1
ATOM 1065 O O . ARG A 1 144 ? -1.016 1.790 -10.249 1.00 95.31 144 ARG A O 1
ATOM 1072 N N . LEU A 1 145 ? -1.475 3.949 -10.727 1.00 94.56 145 LEU A N 1
ATOM 1073 C CA . LEU A 1 145 ? -1.493 4.489 -9.375 1.00 94.56 145 LEU A CA 1
ATOM 1074 C C . LEU A 1 145 ? -2.929 4.916 -9.063 1.00 94.56 145 LEU A C 1
ATOM 1076 O O . LEU A 1 145 ? -3.447 5.797 -9.743 1.00 94.56 145 LEU A O 1
ATOM 1080 N N . ASN A 1 146 ? -3.591 4.272 -8.101 1.00 93.12 146 ASN A N 1
ATOM 1081 C CA . ASN A 1 146 ? -5.022 4.475 -7.813 1.00 93.12 146 ASN A CA 1
ATOM 1082 C C . ASN A 1 146 ? -5.909 4.407 -9.073 1.00 93.12 146 ASN A C 1
ATOM 1084 O O . ASN A 1 146 ? -6.799 5.229 -9.273 1.00 93.12 146 ASN A O 1
ATOM 1088 N N . GLY A 1 147 ? -5.623 3.451 -9.963 1.00 91.88 147 GLY A N 1
ATOM 1089 C CA . GLY A 1 147 ? -6.326 3.274 -11.241 1.00 91.88 147 GLY A CA 1
ATOM 1090 C C . GLY A 1 147 ? -5.819 4.148 -12.397 1.00 91.88 147 GLY A C 1
ATOM 1091 O O . GLY A 1 147 ? -6.051 3.808 -13.561 1.00 91.88 147 GLY A O 1
ATOM 1092 N N . GLU A 1 148 ? -5.045 5.195 -12.120 1.00 93.06 148 GLU A N 1
ATOM 1093 C CA . GLU A 1 148 ? -4.574 6.164 -13.113 1.00 93.06 148 GLU A CA 1
ATOM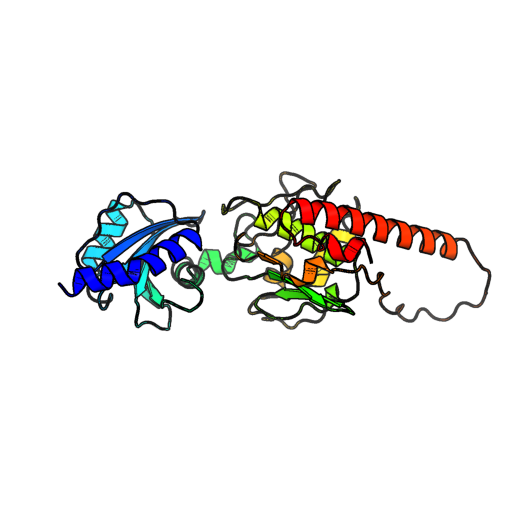 1094 C C . GLU A 1 148 ? -3.217 5.777 -13.728 1.00 93.06 148 GLU A C 1
ATOM 1096 O O . GLU A 1 148 ? -2.290 5.371 -13.030 1.00 93.06 148 GLU A O 1
ATOM 1101 N N . LEU A 1 149 ? -3.067 5.889 -15.052 1.00 91.75 149 LEU A N 1
ATOM 1102 C CA . LEU A 1 149 ? -1.896 5.383 -15.791 1.00 91.75 149 LEU A CA 1
ATOM 1103 C C . LEU A 1 149 ? -0.648 6.274 -15.642 1.00 91.75 149 LEU A C 1
ATOM 1105 O O . LEU A 1 149 ? -0.651 7.438 -16.030 1.00 91.75 149 LEU A O 1
ATOM 1109 N N . LEU A 1 150 ? 0.486 5.718 -15.219 1.00 89.88 150 LEU A N 1
ATOM 1110 C CA . LEU A 1 150 ? 1.771 6.425 -15.213 1.00 89.88 150 LEU A CA 1
ATOM 1111 C C . LEU A 1 150 ? 2.470 6.320 -16.580 1.00 89.88 150 LEU A C 1
ATOM 1113 O O . LEU A 1 150 ? 3.075 5.301 -16.922 1.00 89.88 150 LEU A O 1
ATOM 1117 N N . ALA A 1 151 ? 2.415 7.398 -17.368 1.00 80.88 151 ALA A N 1
ATOM 1118 C CA . ALA A 1 151 ? 2.924 7.429 -18.744 1.00 80.88 151 ALA A CA 1
ATOM 1119 C C . ALA A 1 151 ? 4.432 7.132 -18.871 1.00 80.88 151 ALA A C 1
ATOM 1121 O O . ALA A 1 151 ? 4.854 6.504 -19.845 1.00 80.88 151 ALA A O 1
ATOM 1122 N N . ALA A 1 152 ? 5.234 7.521 -17.876 1.00 80.31 152 ALA A N 1
ATOM 1123 C CA . ALA A 1 152 ? 6.694 7.414 -17.907 1.00 80.31 152 ALA A CA 1
ATOM 1124 C C . ALA A 1 152 ? 7.233 5.970 -17.999 1.00 80.31 152 ALA A C 1
ATOM 1126 O O . ALA A 1 152 ? 8.381 5.765 -18.395 1.00 80.31 152 ALA A O 1
ATOM 1127 N N . PHE A 1 153 ? 6.420 4.962 -17.666 1.00 82.50 153 PHE A N 1
ATOM 1128 C CA . PHE A 1 153 ? 6.824 3.549 -17.693 1.00 82.50 153 PHE A CA 1
ATOM 1129 C C . PHE A 1 153 ? 6.555 2.856 -19.033 1.00 82.50 153 PHE A C 1
ATOM 1131 O O . PHE A 1 153 ? 7.040 1.750 -19.252 1.00 82.50 153 PHE A O 1
ATOM 1138 N N . ARG A 1 154 ? 5.852 3.514 -19.965 1.00 74.31 154 ARG A N 1
ATOM 1139 C CA . ARG A 1 154 ? 5.492 2.939 -21.276 1.00 74.31 154 ARG A CA 1
ATOM 1140 C C . ARG A 1 154 ? 6.695 2.656 -22.176 1.00 74.31 154 ARG A C 1
ATOM 1142 O O . ARG A 1 154 ? 6.576 1.882 -23.118 1.00 74.31 154 ARG A O 1
ATOM 1149 N N . VAL A 1 155 ? 7.811 3.338 -21.931 1.00 69.56 155 VAL A N 1
ATOM 1150 C CA . VAL A 1 155 ? 8.936 3.458 -22.871 1.00 69.56 155 VAL A CA 1
ATOM 1151 C C . VAL A 1 155 ? 10.269 2.975 -22.314 1.00 69.56 155 VAL A C 1
ATOM 1153 O O . VAL A 1 155 ? 11.245 2.984 -23.057 1.00 69.56 155 VAL A O 1
ATOM 1156 N N . SER A 1 156 ? 10.329 2.559 -21.043 1.00 80.44 156 SER A N 1
ATOM 1157 C CA . SER A 1 156 ? 11.569 2.049 -20.459 1.00 80.44 156 SER A CA 1
ATOM 1158 C C . SER A 1 156 ? 11.386 0.735 -19.711 1.00 80.44 156 SER A C 1
ATOM 1160 O O . SER A 1 156 ? 10.802 0.687 -18.625 1.00 80.44 156 SER A O 1
ATOM 1162 N N . ASP A 1 157 ? 11.981 -0.312 -20.278 1.00 85.19 157 ASP A N 1
ATOM 1163 C CA . ASP A 1 157 ? 12.053 -1.652 -19.704 1.00 85.19 157 ASP A CA 1
ATOM 1164 C C . ASP A 1 157 ? 12.810 -1.634 -18.374 1.00 85.19 157 ASP A C 1
ATOM 1166 O O . ASP A 1 157 ? 12.388 -2.261 -17.403 1.00 85.19 157 ASP A O 1
ATOM 1170 N N . ALA A 1 158 ? 13.920 -0.891 -18.308 1.00 85.12 158 ALA A N 1
ATOM 1171 C CA . ALA A 1 158 ? 14.740 -0.817 -17.106 1.00 85.12 158 ALA A CA 1
ATOM 1172 C C . ALA A 1 158 ? 13.993 -0.138 -15.948 1.00 85.12 158 ALA A C 1
ATOM 1174 O O . ALA A 1 158 ? 13.998 -0.655 -14.829 1.00 85.12 158 ALA A O 1
ATOM 1175 N N . LYS A 1 159 ? 13.310 0.990 -16.201 1.00 87.88 159 LYS A N 1
ATOM 1176 C CA . LYS A 1 159 ? 12.511 1.683 -15.171 1.00 87.88 159 LYS A CA 1
ATOM 1177 C C . LYS A 1 159 ? 11.341 0.824 -14.704 1.00 87.88 159 LYS A C 1
ATOM 1179 O O . LYS A 1 159 ? 11.122 0.708 -13.498 1.00 87.88 159 LYS A O 1
ATOM 1184 N N . PHE A 1 160 ? 10.634 0.196 -15.643 1.00 91.19 160 PHE A N 1
ATOM 1185 C CA . PHE A 1 160 ? 9.536 -0.709 -15.326 1.00 91.19 160 PHE A CA 1
ATOM 1186 C C . PHE A 1 160 ? 10.008 -1.893 -14.477 1.00 91.19 160 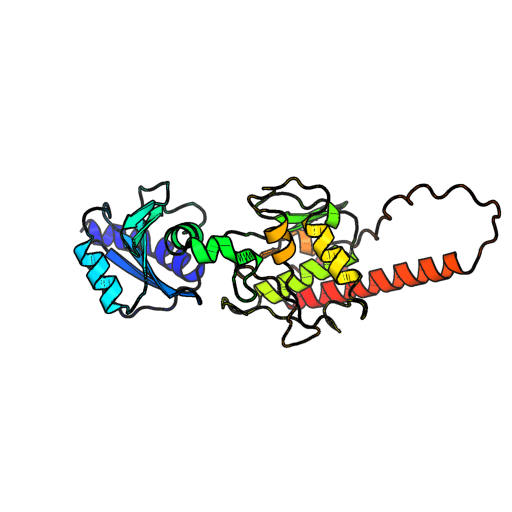PHE A C 1
ATOM 1188 O O . PHE A 1 160 ? 9.468 -2.116 -13.398 1.00 91.19 160 PHE A O 1
ATOM 1195 N N . ALA A 1 161 ? 11.066 -2.595 -14.895 1.00 91.25 161 ALA A N 1
ATOM 1196 C CA . ALA A 1 161 ? 11.595 -3.748 -14.170 1.00 91.25 161 ALA A CA 1
ATOM 1197 C C . ALA A 1 161 ? 12.109 -3.383 -12.765 1.00 91.25 161 ALA A C 1
ATOM 1199 O O . ALA A 1 161 ? 11.904 -4.149 -11.822 1.00 91.25 161 ALA A O 1
ATOM 1200 N N . ARG A 1 162 ? 12.726 -2.203 -12.593 1.00 91.50 162 ARG A N 1
ATOM 1201 C CA . ARG A 1 162 ? 13.146 -1.692 -11.274 1.00 91.50 162 ARG A CA 1
ATOM 1202 C C . ARG A 1 162 ? 11.963 -1.491 -10.340 1.00 91.50 162 ARG A C 1
ATOM 1204 O O . ARG A 1 162 ? 11.996 -1.974 -9.208 1.00 91.50 162 ARG A O 1
ATOM 1211 N N . LEU A 1 163 ? 10.929 -0.790 -10.809 1.00 93.69 163 LEU A N 1
ATOM 1212 C CA . LEU A 1 163 ? 9.749 -0.526 -9.993 1.00 93.69 163 LEU A CA 1
ATOM 1213 C C . LEU A 1 163 ? 8.976 -1.817 -9.704 1.00 93.69 163 LEU A C 1
ATOM 1215 O O . LEU A 1 163 ? 8.619 -2.048 -8.554 1.00 93.69 163 LEU A O 1
ATOM 1219 N N . LEU A 1 164 ? 8.793 -2.680 -10.708 1.00 94.69 164 LEU A N 1
ATOM 1220 C CA . LEU A 1 164 ? 8.132 -3.980 -10.570 1.00 94.69 164 LEU A CA 1
ATOM 1221 C C . LEU A 1 164 ? 8.822 -4.843 -9.514 1.00 94.69 164 LEU A C 1
ATOM 1223 O O . LEU A 1 164 ? 8.162 -5.419 -8.656 1.00 94.69 164 LEU A O 1
ATOM 1227 N N . ARG A 1 165 ? 10.157 -4.901 -9.528 1.00 93.25 165 ARG A N 1
ATOM 1228 C CA . ARG A 1 165 ? 10.915 -5.653 -8.528 1.00 93.25 165 ARG A CA 1
ATOM 1229 C C . ARG A 1 165 ? 10.764 -5.067 -7.126 1.00 93.25 165 ARG A C 1
ATOM 1231 O O . ARG A 1 165 ? 10.585 -5.821 -6.173 1.00 93.25 165 ARG A O 1
ATOM 1238 N N . LEU A 1 166 ? 10.858 -3.744 -6.983 1.00 94.00 166 LEU A N 1
ATOM 1239 C CA . LEU A 1 166 ? 10.661 -3.092 -5.688 1.00 94.00 166 LEU A CA 1
ATOM 1240 C C . LEU A 1 166 ? 9.247 -3.355 -5.151 1.00 94.00 166 LEU A C 1
ATOM 1242 O O . LEU A 1 166 ? 9.085 -3.656 -3.972 1.00 94.00 166 LEU A O 1
ATOM 1246 N N . ALA A 1 167 ? 8.245 -3.293 -6.027 1.00 95.19 167 ALA A N 1
ATOM 1247 C CA . ALA A 1 167 ? 6.860 -3.589 -5.702 1.00 95.19 167 ALA A CA 1
ATOM 1248 C C . ALA A 1 167 ? 6.661 -5.059 -5.309 1.00 95.19 167 ALA A C 1
ATOM 1250 O O . ALA A 1 167 ? 6.033 -5.322 -4.291 1.00 95.19 167 ALA A O 1
ATOM 1251 N N . ALA A 1 168 ? 7.265 -6.007 -6.029 1.00 94.62 168 ALA A N 1
ATOM 1252 C CA . ALA A 1 168 ? 7.237 -7.431 -5.683 1.00 94.62 168 ALA A CA 1
ATOM 1253 C C . ALA A 1 168 ? 7.882 -7.709 -4.320 1.00 94.62 168 ALA A C 1
ATOM 1255 O O . ALA A 1 168 ? 7.312 -8.412 -3.490 1.00 94.62 168 ALA A O 1
ATOM 1256 N N . ALA A 1 169 ? 9.030 -7.085 -4.040 1.00 93.06 169 ALA A N 1
ATOM 1257 C CA . ALA A 1 169 ? 9.665 -7.178 -2.728 1.00 93.06 169 ALA A CA 1
ATOM 1258 C C . ALA A 1 169 ? 8.785 -6.584 -1.622 1.00 93.06 169 ALA A C 1
ATOM 1260 O O . ALA A 1 169 ? 8.752 -7.125 -0.518 1.00 93.06 169 ALA A O 1
ATOM 1261 N N . ARG A 1 170 ? 8.058 -5.494 -1.906 1.00 93.25 170 ARG A N 1
ATOM 1262 C CA . ARG A 1 170 ? 7.115 -4.926 -0.944 1.00 93.25 170 ARG A CA 1
ATOM 1263 C C . ARG A 1 170 ? 5.915 -5.842 -0.718 1.00 93.25 170 ARG A C 1
ATOM 1265 O O . ARG A 1 170 ? 5.596 -6.074 0.440 1.00 93.25 170 ARG A O 1
ATOM 1272 N N . ALA A 1 171 ? 5.301 -6.362 -1.778 1.00 93.81 171 ALA A N 1
ATOM 1273 C CA . ALA A 1 171 ? 4.139 -7.251 -1.714 1.00 93.81 171 ALA A CA 1
ATOM 1274 C C . ALA A 1 171 ? 4.424 -8.537 -0.922 1.00 93.81 171 ALA A C 1
ATOM 1276 O O . ALA A 1 171 ? 3.572 -9.008 -0.177 1.00 93.81 171 ALA A O 1
ATOM 1277 N N . ALA A 1 172 ? 5.643 -9.075 -1.036 1.00 91.12 172 ALA A N 1
ATOM 1278 C CA . ALA A 1 172 ? 6.088 -10.246 -0.282 1.00 91.12 172 ALA A CA 1
ATOM 1279 C C . ALA A 1 172 ? 6.516 -9.936 1.169 1.00 91.12 172 ALA A C 1
ATOM 1281 O O . ALA A 1 172 ? 6.759 -10.858 1.948 1.00 91.12 172 ALA A O 1
ATOM 1282 N N . ALA A 1 173 ? 6.665 -8.659 1.539 1.00 90.69 173 ALA A N 1
ATOM 1283 C CA . ALA A 1 173 ? 7.100 -8.260 2.874 1.00 90.69 173 ALA A CA 1
ATOM 1284 C C . ALA A 1 173 ? 5.918 -8.182 3.863 1.00 90.69 173 ALA A C 1
ATOM 1286 O O . ALA A 1 173 ? 4.796 -7.887 3.452 1.00 90.69 173 ALA A O 1
ATOM 1287 N N . PRO A 1 174 ? 6.163 -8.354 5.178 1.00 87.62 174 PRO A N 1
ATOM 1288 C CA . PRO A 1 174 ? 5.128 -8.192 6.196 1.00 87.62 174 PRO A CA 1
ATOM 1289 C C . PRO A 1 174 ? 4.441 -6.818 6.147 1.00 87.62 174 PRO A C 1
ATOM 1291 O O . PRO A 1 174 ? 5.068 -5.799 5.826 1.00 87.62 174 PRO A O 1
ATOM 1294 N N . ASP A 1 175 ? 3.160 -6.787 6.513 1.00 87.38 175 ASP A N 1
ATOM 1295 C CA . ASP A 1 175 ? 2.371 -5.559 6.651 1.00 87.38 175 ASP A CA 1
ATOM 1296 C C . ASP A 1 175 ? 2.682 -4.846 7.973 1.00 87.38 175 ASP A C 1
ATOM 1298 O O . ASP A 1 175 ? 1.909 -4.859 8.927 1.00 87.38 175 ASP A O 1
ATOM 1302 N N . VAL A 1 176 ? 3.883 -4.280 8.030 1.00 83.19 176 VAL A N 1
ATOM 1303 C CA . VAL A 1 176 ? 4.370 -3.466 9.142 1.00 83.19 176 VAL A CA 1
ATOM 1304 C C . VAL A 1 176 ? 4.888 -2.136 8.613 1.00 83.19 176 VAL A C 1
ATOM 1306 O O . VAL A 1 176 ? 5.417 -2.055 7.493 1.00 83.19 176 VAL A O 1
ATOM 1309 N N . GLU A 1 177 ? 4.754 -1.089 9.423 1.00 78.25 177 GLU A N 1
ATOM 1310 C CA . GLU A 1 177 ? 5.445 0.174 9.168 1.00 78.25 177 GLU A CA 1
ATOM 1311 C C . GLU A 1 177 ? 6.962 -0.040 9.223 1.00 78.25 177 GLU A C 1
ATOM 1313 O O . GLU A 1 177 ? 7.449 -1.016 9.787 1.00 78.25 177 GLU A O 1
ATOM 1318 N N . GLU A 1 178 ? 7.716 0.809 8.523 1.00 79.19 178 GLU A N 1
ATOM 1319 C CA . GLU A 1 178 ? 9.157 0.604 8.271 1.00 79.19 178 GLU A CA 1
ATOM 1320 C C . GLU A 1 178 ? 9.535 -0.672 7.490 1.00 79.19 178 GLU A C 1
ATOM 1322 O O . GLU A 1 178 ? 10.713 -0.896 7.212 1.00 79.19 178 GLU A O 1
ATOM 1327 N N . GLY A 1 179 ? 8.568 -1.482 7.056 1.00 81.00 179 GLY A N 1
ATOM 1328 C CA . GLY A 1 179 ? 8.805 -2.656 6.220 1.00 81.00 179 GLY A CA 1
ATOM 1329 C C . GLY A 1 179 ? 9.235 -2.327 4.782 1.00 81.00 179 GLY A C 1
ATOM 1330 O O . GLY A 1 179 ? 9.173 -1.188 4.313 1.00 81.00 179 GLY A O 1
ATOM 1331 N N . GLY A 1 180 ? 9.652 -3.365 4.048 1.00 81.44 180 GLY A N 1
ATOM 1332 C CA . GLY A 1 180 ? 9.854 -3.291 2.594 1.00 81.44 180 GLY A CA 1
ATOM 1333 C C . GLY A 1 180 ? 11.162 -2.642 2.122 1.00 81.44 180 GLY A C 1
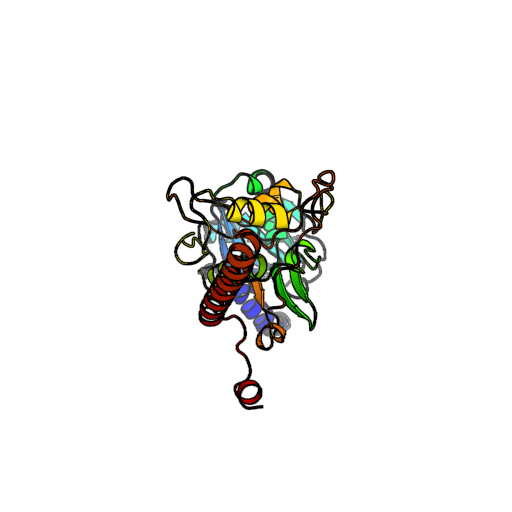ATOM 1334 O O . GLY A 1 180 ? 11.248 -2.229 0.966 1.00 81.44 180 GLY A O 1
ATOM 1335 N N . TRP A 1 181 ? 12.180 -2.540 2.982 1.00 88.31 181 TRP A N 1
ATOM 1336 C CA . TRP A 1 181 ? 13.506 -2.065 2.579 1.00 88.31 181 TRP A CA 1
ATOM 1337 C C . TRP A 1 181 ? 14.259 -3.096 1.727 1.00 88.31 181 TRP A C 1
ATOM 1339 O O . TRP A 1 181 ? 14.472 -4.234 2.138 1.00 88.31 181 TRP A O 1
ATOM 1349 N N . LEU A 1 182 ? 14.762 -2.658 0.576 1.00 88.94 182 LEU A N 1
ATOM 1350 C CA . LEU A 1 182 ? 15.539 -3.440 -0.379 1.00 88.94 182 LEU A CA 1
ATOM 1351 C C . LEU A 1 182 ? 16.863 -2.734 -0.709 1.00 88.94 182 LEU A C 1
ATOM 1353 O O . LEU A 1 182 ? 16.904 -1.511 -0.852 1.00 88.94 182 LEU A O 1
ATOM 1357 N N . LYS A 1 183 ? 17.961 -3.486 -0.864 1.00 86.19 183 LYS A N 1
ATOM 1358 C CA . LYS A 1 183 ? 19.255 -2.892 -1.248 1.00 86.19 183 LYS A CA 1
ATOM 1359 C C . LYS A 1 183 ? 19.210 -2.344 -2.682 1.00 86.19 183 LYS A C 1
ATOM 1361 O O . LYS A 1 183 ? 18.765 -3.031 -3.601 1.00 86.19 183 LYS A O 1
ATOM 1366 N N . LYS A 1 184 ? 19.762 -1.146 -2.896 1.00 83.00 184 LYS A N 1
ATOM 1367 C CA . LYS A 1 184 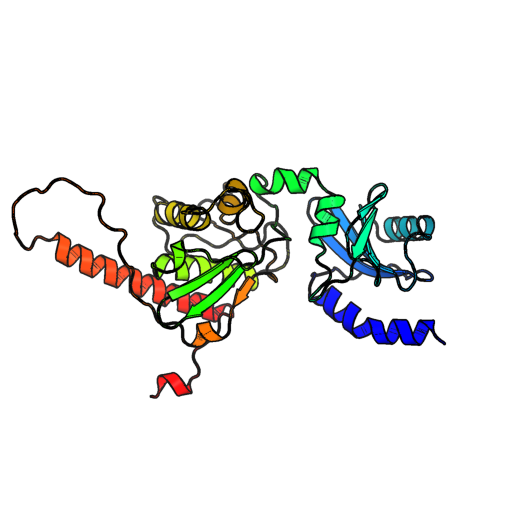? 19.980 -0.518 -4.214 1.00 83.00 184 LYS A CA 1
ATOM 1368 C C . LYS A 1 184 ? 20.845 -1.408 -5.108 1.00 83.00 184 LYS A C 1
ATOM 1370 O O . LYS A 1 184 ? 20.516 -1.634 -6.270 1.00 83.00 184 LYS A O 1
ATOM 1375 N N . SER A 1 185 ? 21.904 -1.976 -4.534 1.00 77.56 185 SER A N 1
ATOM 1376 C CA . SER A 1 185 ? 22.807 -2.926 -5.183 1.00 77.56 185 SER A CA 1
ATOM 1377 C C . SER A 1 185 ? 22.903 -4.220 -4.363 1.00 77.56 185 SER A C 1
ATOM 1379 O O . SER A 1 185 ? 22.927 -4.145 -3.132 1.00 77.56 185 SER A O 1
ATOM 1381 N N . PRO A 1 186 ? 22.926 -5.412 -4.991 1.00 75.62 186 PRO A N 1
ATOM 1382 C CA . PRO A 1 186 ? 22.870 -5.682 -6.436 1.00 75.62 186 PRO A CA 1
ATOM 1383 C C . PRO A 1 186 ? 21.438 -5.784 -7.000 1.00 75.62 186 PRO A C 1
ATOM 1385 O O . PRO A 1 186 ? 21.259 -6.132 -8.167 1.00 75.62 186 PRO A O 1
ATOM 1388 N N . HIS A 1 187 ? 20.415 -5.539 -6.178 1.00 80.12 187 HIS A N 1
ATOM 1389 C CA . HIS A 1 187 ? 19.035 -5.920 -6.485 1.00 80.12 187 HIS A CA 1
ATOM 1390 C C . HIS A 1 187 ? 18.314 -4.936 -7.417 1.00 80.12 187 HIS A C 1
ATOM 1392 O O . HIS A 1 187 ? 17.720 -5.357 -8.406 1.00 80.12 187 HIS A O 1
ATOM 1398 N N . LEU A 1 188 ? 18.377 -3.630 -7.150 1.00 80.44 188 LEU A N 1
ATOM 1399 C CA . LEU A 1 188 ? 17.718 -2.618 -7.993 1.00 80.44 188 LEU A CA 1
ATOM 1400 C C . LEU A 1 188 ? 18.616 -2.089 -9.117 1.00 80.44 188 LEU A C 1
ATOM 1402 O O . LEU A 1 188 ? 18.142 -1.367 -9.991 1.00 80.44 188 LEU A O 1
ATOM 1406 N N . GLN A 1 189 ? 19.897 -2.476 -9.110 1.00 78.62 189 GLN A N 1
ATOM 1407 C CA . GLN A 1 189 ? 20.875 -2.152 -10.152 1.00 78.62 189 GLN A CA 1
ATOM 1408 C C . GLN A 1 189 ? 20.873 -0.659 -10.494 1.00 78.62 189 GLN A C 1
ATOM 1410 O O . GLN A 1 189 ? 20.776 -0.260 -11.660 1.00 78.62 189 GLN A O 1
ATOM 1415 N N . LEU A 1 190 ? 20.914 0.136 -9.428 1.00 78.56 190 LEU A N 1
ATOM 1416 C CA . LEU A 1 190 ? 21.065 1.578 -9.481 1.00 78.56 190 LEU A CA 1
ATOM 1417 C C . LEU A 1 190 ? 22.550 1.915 -9.485 1.00 78.56 190 LEU A C 1
ATOM 1419 O O . LEU A 1 190 ? 23.356 1.221 -8.859 1.00 78.56 190 LEU A O 1
ATOM 1423 N N . ASP A 1 191 ? 22.886 2.970 -10.207 1.00 75.50 191 ASP A N 1
ATOM 1424 C CA . ASP A 1 191 ? 24.221 3.535 -10.232 1.00 75.50 191 ASP A CA 1
ATOM 1425 C C . ASP A 1 191 ? 24.616 4.143 -8.876 1.00 75.50 191 ASP A C 1
ATOM 1427 O O . ASP A 1 191 ? 23.779 4.567 -8.077 1.00 75.50 191 ASP A O 1
ATOM 1431 N N . GLU A 1 192 ? 25.923 4.209 -8.614 1.00 70.50 192 GLU A N 1
ATOM 1432 C CA . GLU A 1 192 ? 26.462 4.794 -7.376 1.00 70.50 192 GLU A CA 1
ATOM 1433 C C . GLU A 1 192 ? 26.144 6.288 -7.244 1.00 70.50 192 GLU A C 1
ATOM 1435 O O . GLU A 1 192 ? 26.077 6.812 -6.135 1.00 70.50 192 GLU A O 1
ATOM 1440 N N . ARG A 1 193 ? 25.920 6.971 -8.374 1.00 75.31 193 ARG A N 1
ATOM 1441 C CA . ARG A 1 193 ? 25.575 8.398 -8.428 1.00 75.31 193 ARG A CA 1
ATOM 1442 C C . ARG A 1 193 ? 24.082 8.666 -8.217 1.00 75.31 193 ARG A C 1
ATOM 1444 O O . ARG A 1 193 ? 23.674 9.823 -8.240 1.00 75.31 193 ARG A O 1
ATOM 1451 N N . GLU A 1 194 ? 23.282 7.621 -8.005 1.00 77.94 194 GLU A N 1
ATOM 1452 C CA . GLU A 1 194 ? 21.833 7.678 -7.794 1.00 77.94 194 GLU A CA 1
ATOM 1453 C C . GLU A 1 194 ? 21.034 8.347 -8.929 1.00 77.94 194 GLU A C 1
ATOM 1455 O O . GLU A 1 194 ? 19.870 8.711 -8.727 1.00 77.94 194 GLU A O 1
ATOM 1460 N N . VAL A 1 195 ? 21.603 8.476 -10.131 1.00 81.19 195 VAL A N 1
ATOM 1461 C CA . VAL A 1 195 ? 20.912 9.045 -11.297 1.00 81.19 195 VAL A CA 1
ATOM 1462 C C . VAL A 1 195 ? 19.691 8.198 -11.637 1.00 81.19 195 VAL A C 1
ATOM 1464 O O . VAL A 1 195 ? 18.593 8.729 -11.793 1.00 81.19 195 VAL A O 1
ATOM 1467 N N . ASP A 1 196 ? 19.839 6.871 -11.628 1.00 81.50 196 ASP A N 1
ATOM 1468 C CA . ASP A 1 196 ? 18.737 5.947 -11.903 1.00 81.50 196 ASP A CA 1
ATOM 1469 C C . ASP A 1 196 ? 17.605 6.062 -10.861 1.00 81.50 196 ASP A C 1
ATOM 1471 O O . ASP A 1 196 ? 16.434 5.830 -11.171 1.00 81.50 196 ASP A O 1
ATOM 1475 N N . LEU A 1 197 ? 17.933 6.417 -9.612 1.00 83.88 197 LEU A N 1
ATOM 1476 C CA . LEU A 1 197 ? 16.945 6.617 -8.548 1.00 83.88 197 LEU A CA 1
ATOM 1477 C C . LEU A 1 197 ? 16.187 7.930 -8.734 1.00 83.88 197 LEU A C 1
ATOM 1479 O O . LEU A 1 197 ? 14.967 7.968 -8.558 1.00 83.88 197 LEU A O 1
ATOM 1483 N N . VAL A 1 198 ? 16.902 9.004 -9.069 1.00 86.25 198 VAL A N 1
ATOM 1484 C CA . VAL A 1 198 ? 16.292 10.299 -9.384 1.00 86.25 198 VAL A CA 1
ATOM 1485 C C . VAL A 1 198 ? 15.365 10.152 -10.588 1.00 86.25 198 VAL A C 1
ATOM 1487 O O . VAL A 1 198 ? 14.220 10.598 -10.530 1.00 86.25 198 VAL A O 1
ATOM 1490 N N . ASP A 1 199 ? 15.797 9.438 -11.624 1.00 86.12 199 ASP A N 1
ATOM 1491 C CA . ASP A 1 199 ? 14.985 9.153 -12.805 1.00 86.12 199 ASP A CA 1
ATOM 1492 C C . ASP A 1 199 ? 13.730 8.342 -12.482 1.00 86.12 199 ASP A C 1
ATOM 1494 O O . ASP A 1 199 ? 12.656 8.621 -13.023 1.00 86.12 199 ASP A O 1
ATOM 1498 N N . LEU A 1 200 ? 13.840 7.357 -11.587 1.00 87.56 200 LEU A N 1
ATOM 1499 C CA . LEU A 1 200 ? 12.697 6.563 -11.149 1.00 87.56 200 LEU A CA 1
ATOM 1500 C C . LEU A 1 200 ? 11.701 7.399 -10.329 1.00 87.56 200 LEU A C 1
ATOM 1502 O O . LEU A 1 200 ? 10.495 7.297 -10.540 1.00 87.56 200 LEU A O 1
ATOM 1506 N N . ARG A 1 201 ? 12.189 8.273 -9.440 1.00 89.94 201 ARG A N 1
ATOM 1507 C CA . ARG A 1 201 ? 11.353 9.237 -8.700 1.00 89.94 201 ARG A CA 1
ATOM 1508 C C . ARG A 1 201 ? 10.662 10.221 -9.632 1.00 89.94 201 ARG A C 1
ATOM 1510 O O . ARG A 1 201 ? 9.478 10.498 -9.460 1.00 89.94 201 ARG A O 1
ATOM 1517 N N . ASN A 1 202 ? 11.382 10.731 -10.625 1.00 89.81 202 ASN A N 1
ATOM 1518 C CA . ASN A 1 202 ? 10.829 11.654 -11.607 1.00 89.81 202 ASN A CA 1
ATOM 1519 C C . ASN A 1 202 ? 9.747 10.979 -12.456 1.00 89.81 202 ASN A C 1
ATOM 1521 O O . ASN A 1 202 ? 8.736 11.612 -12.741 1.00 89.81 202 ASN A O 1
ATOM 1525 N N . ALA A 1 203 ? 9.887 9.689 -12.776 1.00 88.38 203 ALA A N 1
ATOM 1526 C CA . ALA A 1 203 ? 8.871 8.930 -13.507 1.00 88.38 203 ALA A CA 1
ATOM 1527 C C . ALA A 1 203 ? 7.512 8.839 -12.777 1.00 88.38 203 ALA A C 1
ATOM 1529 O O . ALA A 1 203 ? 6.483 8.704 -13.433 1.00 88.38 203 ALA A O 1
ATOM 1530 N N . LEU A 1 204 ? 7.482 8.954 -11.444 1.00 87.75 204 LEU A N 1
ATOM 1531 C CA . LEU A 1 204 ? 6.236 8.983 -10.659 1.00 87.75 204 LEU A CA 1
ATOM 1532 C C . LEU A 1 204 ? 5.524 10.348 -10.684 1.00 87.75 204 LEU A C 1
ATOM 1534 O O . LEU A 1 204 ? 4.384 10.464 -10.237 1.00 87.75 204 LEU A O 1
ATOM 1538 N N . VAL A 1 205 ? 6.191 11.396 -11.170 1.00 88.50 205 VAL A N 1
ATOM 1539 C CA . VAL A 1 205 ? 5.679 12.778 -11.156 1.00 88.50 205 VAL A CA 1
ATOM 1540 C C . VAL A 1 205 ? 5.528 13.354 -12.560 1.00 88.50 205 VAL A C 1
ATOM 1542 O O . VAL A 1 205 ? 4.686 14.225 -12.756 1.00 88.50 205 VAL A O 1
ATOM 1545 N N . ALA A 1 206 ? 6.346 12.890 -13.505 1.00 84.06 206 ALA A N 1
ATOM 1546 C CA . ALA A 1 206 ? 6.438 13.421 -14.856 1.00 84.06 206 ALA A CA 1
ATOM 1547 C C . ALA A 1 206 ? 5.075 13.471 -15.551 1.00 84.06 206 ALA A C 1
ATOM 1549 O O . ALA A 1 206 ? 4.322 12.498 -15.521 1.00 84.06 206 ALA A O 1
ATOM 1550 N N . ASP A 1 207 ? 4.807 14.611 -16.189 1.00 79.06 207 ASP A N 1
ATOM 1551 C CA . ASP A 1 207 ? 3.638 14.858 -17.038 1.00 79.06 207 ASP A CA 1
ATOM 1552 C C . ASP A 1 207 ? 2.280 14.695 -16.334 1.00 79.06 207 ASP A C 1
ATOM 1554 O O . ASP A 1 207 ? 1.280 14.401 -16.983 1.00 79.06 207 ASP A O 1
ATOM 1558 N N . GLN A 1 208 ? 2.230 14.897 -15.010 1.00 84.94 208 GLN A N 1
ATOM 1559 C CA . GLN A 1 208 ? 0.998 14.805 -14.222 1.00 84.94 208 GLN A CA 1
ATOM 1560 C C . GLN A 1 208 ? 0.695 16.090 -13.441 1.00 84.94 208 GLN A C 1
ATOM 1562 O O . GLN A 1 208 ? 1.608 16.662 -12.834 1.00 84.94 208 GLN A O 1
ATOM 1567 N N . PRO A 1 209 ? -0.580 16.521 -13.370 1.00 85.94 209 PRO A N 1
ATOM 1568 C CA . PRO A 1 209 ? -0.981 17.645 -12.532 1.00 85.94 209 PRO A CA 1
ATOM 1569 C C . PRO A 1 209 ? -0.825 17.336 -11.031 1.00 85.94 209 PRO A C 1
ATOM 1571 O O . PRO A 1 209 ? -0.630 16.189 -10.600 1.00 85.94 209 PRO A O 1
ATOM 1574 N N . ASP A 1 210 ? -0.905 18.377 -10.201 1.00 85.44 210 ASP A N 1
ATOM 1575 C CA . ASP A 1 210 ? -1.051 18.185 -8.758 1.00 85.44 210 ASP A CA 1
ATOM 1576 C C . ASP A 1 210 ? -2.433 17.587 -8.444 1.00 85.44 210 ASP A C 1
ATOM 1578 O O . ASP A 1 210 ? -3.399 17.830 -9.166 1.00 85.44 210 ASP A O 1
ATOM 1582 N N . GLY A 1 211 ? -2.517 16.729 -7.427 1.00 86.62 211 GLY A N 1
ATOM 1583 C CA . GLY A 1 211 ? -3.729 15.950 -7.139 1.00 86.62 211 GLY A CA 1
ATOM 1584 C C . GLY A 1 211 ? -3.961 14.739 -8.058 1.00 86.62 211 GLY A C 1
ATOM 1585 O O . GLY A 1 211 ? -4.923 14.003 -7.844 1.00 86.62 211 GLY A O 1
ATOM 1586 N N . TYR A 1 212 ? -3.096 14.489 -9.052 1.00 89.88 212 TYR A N 1
ATOM 1587 C CA . TYR A 1 212 ? -3.179 13.287 -9.891 1.00 89.88 212 TYR A CA 1
ATOM 1588 C C . TYR A 1 212 ? -3.189 12.008 -9.048 1.00 89.88 212 TYR A C 1
ATOM 1590 O O . TYR A 1 212 ? -2.395 11.878 -8.111 1.00 89.88 212 TYR A O 1
ATOM 1598 N N . ALA A 1 213 ? -4.081 11.073 -9.395 1.00 89.69 213 ALA A N 1
ATOM 1599 C CA . ALA A 1 213 ? -4.336 9.854 -8.627 1.00 89.69 213 ALA A CA 1
ATOM 1600 C C . ALA A 1 213 ? -4.742 10.116 -7.156 1.00 89.69 213 ALA A C 1
ATOM 1602 O O . ALA A 1 213 ? -4.538 9.268 -6.290 1.00 89.69 213 ALA A O 1
ATOM 1603 N N . GLY A 1 214 ? -5.283 11.302 -6.846 1.00 89.12 214 GLY A N 1
ATOM 1604 C CA . GLY A 1 214 ? -5.631 11.710 -5.481 1.00 89.12 214 GLY A CA 1
ATOM 1605 C C . GLY A 1 214 ? -4.427 12.078 -4.607 1.00 89.12 214 GLY A C 1
ATOM 1606 O O . GLY A 1 214 ? -4.571 12.175 -3.391 1.00 89.12 214 GLY A O 1
ATOM 1607 N N . MET A 1 215 ? -3.248 12.276 -5.206 1.00 92.19 215 MET A N 1
ATOM 1608 C CA . MET A 1 215 ? -1.993 12.535 -4.498 1.00 92.19 215 MET A CA 1
ATOM 1609 C C . MET A 1 215 ? -1.347 13.840 -4.956 1.00 92.19 215 MET A C 1
ATOM 1611 O O . MET A 1 215 ? -1.368 14.191 -6.137 1.00 92.19 215 MET A O 1
ATOM 1615 N N . THR A 1 216 ? -0.675 14.523 -4.039 1.00 92.06 216 THR A N 1
ATOM 1616 C CA . THR A 1 216 ? 0.212 15.641 -4.371 1.00 92.06 216 THR A CA 1
ATOM 1617 C C . THR A 1 216 ? 1.489 15.149 -5.055 1.00 92.06 216 THR A C 1
ATOM 1619 O O . THR A 1 216 ? 1.915 13.999 -4.894 1.00 92.06 216 THR A O 1
ATOM 1622 N N . ALA A 1 217 ? 2.177 16.034 -5.777 1.00 91.00 217 ALA A N 1
ATOM 1623 C CA . ALA A 1 217 ? 3.487 15.707 -6.347 1.00 91.00 217 ALA A CA 1
ATOM 1624 C C . ALA A 1 217 ? 4.514 15.277 -5.275 1.00 91.00 217 ALA A C 1
ATOM 1626 O O . ALA A 1 217 ? 5.352 14.410 -5.530 1.00 91.00 217 ALA A O 1
ATOM 1627 N N . ALA A 1 218 ? 4.449 15.859 -4.071 1.00 91.00 218 ALA A N 1
ATOM 1628 C CA . ALA A 1 218 ? 5.327 15.503 -2.956 1.00 91.00 218 ALA A CA 1
ATOM 1629 C C . ALA A 1 218 ? 5.070 14.073 -2.457 1.00 91.00 218 ALA A C 1
ATOM 1631 O O . ALA A 1 218 ? 6.019 13.317 -2.254 1.00 91.00 218 ALA A O 1
ATOM 1632 N N . GLU A 1 219 ? 3.803 13.680 -2.322 1.00 92.25 219 GLU A N 1
ATOM 1633 C CA . GLU A 1 219 ? 3.423 12.318 -1.941 1.00 92.25 219 GLU A CA 1
ATOM 1634 C C . GLU A 1 219 ? 3.845 11.299 -3.004 1.00 92.25 219 GLU A C 1
ATOM 1636 O O . GLU A 1 219 ? 4.424 10.272 -2.659 1.00 92.25 219 GLU A O 1
ATOM 1641 N N . ARG A 1 220 ? 3.668 11.605 -4.298 1.00 92.88 220 ARG A N 1
ATOM 1642 C CA . ARG A 1 220 ? 4.135 10.717 -5.379 1.00 92.88 220 ARG A CA 1
ATOM 1643 C C . ARG A 1 220 ? 5.652 10.517 -5.359 1.00 92.88 220 ARG A C 1
ATOM 1645 O O . ARG A 1 220 ? 6.116 9.396 -5.540 1.00 92.88 220 ARG A O 1
ATOM 1652 N N . LYS A 1 221 ? 6.447 11.558 -5.071 1.00 90.88 221 LYS A N 1
ATOM 1653 C CA . LYS A 1 221 ? 7.905 11.404 -4.857 1.00 90.88 221 LYS A CA 1
ATOM 1654 C C . LYS A 1 221 ? 8.217 10.551 -3.630 1.00 90.88 221 LYS A C 1
ATOM 1656 O O . LYS A 1 221 ? 9.168 9.769 -3.652 1.00 90.88 221 LYS A O 1
ATOM 1661 N N . ALA A 1 222 ? 7.424 10.704 -2.572 1.00 91.44 222 ALA A N 1
ATOM 1662 C CA . ALA A 1 222 ? 7.582 9.977 -1.320 1.00 91.44 222 ALA A CA 1
ATOM 1663 C C . ALA A 1 222 ? 7.228 8.484 -1.427 1.00 91.44 222 ALA A C 1
ATOM 1665 O O . ALA A 1 222 ? 7.588 7.735 -0.525 1.00 91.44 222 ALA A O 1
ATOM 1666 N N . LEU A 1 223 ? 6.637 8.021 -2.535 1.00 92.50 223 LEU A N 1
ATOM 1667 C CA . LEU A 1 223 ? 6.488 6.591 -2.834 1.00 92.50 223 LEU A CA 1
ATOM 1668 C C . LEU A 1 223 ? 7.832 5.878 -3.076 1.00 92.50 223 LEU A C 1
ATOM 1670 O O . LEU A 1 223 ? 7.886 4.654 -3.082 1.00 92.50 223 LEU A O 1
ATOM 1674 N N . LEU A 1 224 ? 8.936 6.608 -3.254 1.00 91.50 224 LEU A N 1
ATOM 1675 C CA . LEU A 1 224 ? 10.278 6.026 -3.328 1.00 91.50 224 LEU A CA 1
ATOM 1676 C C . LEU A 1 224 ? 11.185 6.655 -2.281 1.00 91.50 224 LEU A C 1
ATOM 1678 O O . LEU A 1 224 ? 11.815 7.696 -2.503 1.00 91.50 224 LEU A O 1
ATOM 1682 N N . GLN A 1 225 ? 11.301 5.987 -1.138 1.00 88.88 225 GLN A N 1
ATOM 1683 C CA . GLN A 1 225 ? 12.113 6.465 -0.026 1.00 88.88 225 GLN A CA 1
ATOM 1684 C C . GLN A 1 225 ? 13.482 5.802 -0.020 1.00 88.88 225 GLN A C 1
ATOM 1686 O O . GLN A 1 225 ? 13.618 4.607 -0.269 1.00 88.88 225 GLN A O 1
ATOM 1691 N N . SER A 1 226 ? 14.499 6.598 0.293 1.00 87.25 226 SER A N 1
ATOM 1692 C CA . SER A 1 226 ? 15.864 6.147 0.543 1.00 87.25 226 SER A CA 1
ATOM 1693 C C . SER A 1 226 ? 16.161 6.248 2.027 1.00 87.25 226 SER A C 1
ATOM 1695 O O . SER A 1 226 ? 15.818 7.252 2.648 1.00 87.25 226 SER A O 1
ATOM 1697 N N . SER A 1 227 ? 16.795 5.220 2.586 1.00 83.19 227 SER A N 1
ATOM 1698 C CA . SER A 1 227 ? 17.160 5.235 4.000 1.00 83.19 227 SER A CA 1
ATOM 1699 C C . SER A 1 227 ? 18.318 6.203 4.224 1.00 83.19 227 SER A C 1
ATOM 1701 O O . SER A 1 227 ? 19.291 6.197 3.469 1.00 83.19 227 SER A O 1
ATOM 1703 N N . THR A 1 228 ? 18.204 7.027 5.264 1.00 79.25 228 THR A N 1
ATOM 1704 C CA . THR A 1 228 ? 19.315 7.851 5.761 1.00 79.25 228 THR A CA 1
ATOM 1705 C C . THR A 1 228 ? 20.250 7.055 6.657 1.00 79.25 228 THR A C 1
ATOM 1707 O O . THR A 1 228 ? 21.448 7.307 6.662 1.00 79.25 228 THR A O 1
ATOM 1710 N N . ASP A 1 229 ? 19.706 6.081 7.384 1.00 81.88 229 ASP A N 1
ATOM 1711 C CA . ASP A 1 229 ? 20.422 5.368 8.447 1.00 81.88 229 ASP A CA 1
ATOM 1712 C C . ASP A 1 229 ? 21.134 4.130 7.892 1.00 81.88 229 ASP A C 1
ATOM 1714 O O . ASP A 1 229 ? 22.135 3.666 8.431 1.00 81.88 229 ASP A O 1
ATOM 1718 N N . ARG A 1 230 ? 20.631 3.606 6.768 1.00 80.69 230 ARG A N 1
ATOM 1719 C CA . ARG A 1 230 ? 21.232 2.517 5.995 1.00 80.69 230 ARG A CA 1
ATOM 1720 C C . ARG A 1 230 ? 21.429 2.977 4.549 1.00 80.69 230 ARG A C 1
ATOM 1722 O O . ARG A 1 230 ? 20.586 2.674 3.694 1.00 80.69 230 ARG A O 1
ATOM 1729 N N . PRO A 1 231 ? 22.515 3.718 4.255 1.00 81.19 231 PRO A N 1
ATOM 1730 C CA . PRO A 1 231 ? 22.832 4.134 2.896 1.00 81.19 231 PRO A CA 1
ATOM 1731 C C . PRO A 1 231 ? 22.773 2.945 1.935 1.00 81.19 231 PRO A C 1
ATOM 1733 O O . PRO A 1 231 ? 23.228 1.845 2.246 1.00 81.19 231 PRO A O 1
ATOM 1736 N N . GLY A 1 232 ? 22.158 3.147 0.772 1.00 84.56 232 GLY A N 1
ATOM 1737 C CA . GLY A 1 232 ? 21.967 2.066 -0.193 1.00 84.56 232 GLY A CA 1
ATOM 1738 C C . GLY A 1 232 ? 20.716 1.210 0.023 1.00 84.56 232 GLY A C 1
ATOM 1739 O O . GLY A 1 232 ? 20.587 0.199 -0.659 1.00 84.56 232 GLY A O 1
ATOM 1740 N N . MET A 1 233 ? 19.773 1.599 0.887 1.00 88.44 233 MET A N 1
ATOM 1741 C CA . MET A 1 233 ? 18.449 0.964 0.980 1.00 88.44 233 MET A CA 1
ATOM 1742 C C . MET A 1 233 ? 17.353 1.837 0.356 1.00 88.44 233 MET A C 1
ATOM 1744 O O . MET A 1 233 ? 17.371 3.065 0.483 1.00 88.44 233 MET A O 1
ATOM 1748 N N . LEU A 1 234 ? 16.386 1.194 -0.298 1.00 89.88 234 LEU A N 1
ATOM 1749 C CA . LEU A 1 234 ? 15.178 1.803 -0.852 1.00 89.88 234 LEU A CA 1
ATOM 1750 C C . LEU A 1 234 ? 13.935 1.062 -0.398 1.00 89.88 234 LEU A C 1
ATOM 1752 O O . LEU A 1 234 ? 13.974 -0.153 -0.251 1.00 89.88 234 LEU A O 1
ATOM 1756 N N . ARG A 1 235 ? 12.827 1.777 -0.236 1.00 89.31 235 ARG A N 1
ATOM 1757 C CA . ARG A 1 235 ? 11.528 1.160 0.026 1.00 89.31 235 ARG A CA 1
ATOM 1758 C C . ARG A 1 235 ? 10.410 1.825 -0.757 1.00 89.31 235 ARG A C 1
ATOM 1760 O O . ARG A 1 235 ? 10.486 3.011 -1.087 1.00 89.31 235 ARG A O 1
ATOM 1767 N N . LEU A 1 236 ? 9.369 1.034 -0.986 1.00 92.81 236 LEU A N 1
ATOM 1768 C CA . LEU A 1 236 ? 8.060 1.466 -1.453 1.00 92.81 236 LEU A CA 1
ATOM 1769 C C . LEU A 1 236 ? 7.117 1.467 -0.233 1.00 92.81 236 LEU A C 1
ATOM 1771 O O . LEU A 1 236 ? 6.744 0.386 0.224 1.00 92.81 236 LEU A O 1
ATOM 1775 N N . PRO A 1 237 ? 6.773 2.635 0.342 1.00 92.06 237 PRO A N 1
ATOM 1776 C CA . PRO A 1 237 ? 5.992 2.747 1.573 1.00 92.06 237 PRO A CA 1
ATOM 1777 C C . PRO A 1 237 ? 4.489 2.562 1.311 1.00 92.06 237 PRO A C 1
ATOM 1779 O O . PRO A 1 237 ? 3.676 3.407 1.663 1.00 92.06 237 PRO A O 1
ATOM 1782 N N . LEU A 1 238 ? 4.117 1.469 0.653 1.00 92.12 238 LEU A N 1
ATOM 1783 C CA . LEU A 1 238 ? 2.726 1.088 0.410 1.00 92.12 238 LEU A CA 1
ATOM 1784 C C . LEU A 1 238 ? 2.294 -0.002 1.387 1.00 92.12 238 LEU A C 1
ATOM 1786 O O . LEU A 1 238 ? 3.138 -0.736 1.909 1.00 92.12 238 LEU A O 1
ATOM 1790 N N . ASN A 1 239 ? 0.989 -0.157 1.590 1.00 88.75 239 ASN A N 1
ATOM 1791 C CA . ASN A 1 239 ? 0.461 -1.405 2.131 1.00 88.75 239 ASN A CA 1
ATOM 1792 C C . ASN A 1 239 ? 0.828 -2.548 1.159 1.00 88.75 239 ASN A C 1
ATOM 1794 O O . ASN A 1 239 ? 0.594 -2.404 -0.045 1.00 88.75 239 ASN A O 1
ATOM 1798 N N . PRO A 1 240 ? 1.429 -3.664 1.618 1.00 90.62 240 PRO A N 1
ATOM 1799 C CA . PRO A 1 240 ? 1.882 -4.725 0.719 1.00 90.62 240 PRO A CA 1
ATOM 1800 C C . PRO A 1 240 ? 0.726 -5.357 -0.064 1.00 90.62 240 PRO A C 1
ATOM 1802 O O . PRO A 1 240 ? 0.934 -5.822 -1.180 1.00 90.62 240 PRO A O 1
ATOM 1805 N N . ARG A 1 241 ? -0.498 -5.321 0.477 1.00 87.38 241 ARG A N 1
ATOM 1806 C CA . ARG A 1 241 ? -1.691 -5.863 -0.179 1.00 87.38 241 ARG A CA 1
ATOM 1807 C C . ARG A 1 241 ? -2.279 -4.962 -1.254 1.00 87.38 241 ARG A C 1
ATOM 1809 O O . ARG A 1 241 ? -3.096 -5.439 -2.027 1.00 87.38 241 ARG A O 1
ATOM 1816 N N . HIS A 1 242 ? -1.872 -3.696 -1.318 1.00 90.38 242 HIS A N 1
ATOM 1817 C CA . HIS A 1 242 ? -2.306 -2.757 -2.359 1.00 90.38 242 HIS A CA 1
ATOM 1818 C C . HIS A 1 242 ? -1.366 -2.766 -3.574 1.00 90.38 242 HIS A C 1
ATOM 1820 O O . HIS A 1 242 ? -1.434 -1.893 -4.439 1.00 90.38 242 HIS A O 1
ATOM 1826 N N . VAL A 1 243 ? -0.449 -3.734 -3.631 1.00 94.06 243 VAL A N 1
ATOM 1827 C CA . VAL A 1 243 ? 0.400 -3.989 -4.790 1.00 94.06 243 VAL A CA 1
ATOM 1828 C C . VAL A 1 243 ? -0.170 -5.181 -5.550 1.00 94.06 243 VAL A C 1
ATOM 1830 O O . VAL A 1 243 ? -0.197 -6.297 -5.033 1.00 94.06 243 VAL A O 1
ATOM 1833 N N . HIS A 1 244 ? -0.585 -4.954 -6.793 1.00 94.88 244 HIS A N 1
ATOM 1834 C CA . HIS A 1 244 ? -1.240 -5.969 -7.614 1.00 94.88 244 HIS A CA 1
ATOM 1835 C C . HIS A 1 244 ? -0.472 -6.248 -8.907 1.00 94.88 244 HIS A C 1
ATOM 1837 O O . HIS A 1 244 ? 0.017 -5.340 -9.588 1.00 94.88 244 HIS A O 1
ATOM 1843 N N . PHE A 1 245 ? -0.408 -7.530 -9.262 1.00 96.50 245 PHE A N 1
ATOM 1844 C CA . PHE A 1 245 ? 0.229 -8.026 -10.477 1.00 96.50 245 PHE A CA 1
ATOM 1845 C C . PHE A 1 245 ? -0.830 -8.655 -11.372 1.00 96.50 245 PHE A C 1
ATOM 1847 O O . PHE A 1 245 ? -1.362 -9.720 -11.060 1.00 96.50 245 PHE A O 1
ATOM 1854 N N . ASP A 1 246 ? -1.141 -7.991 -12.479 1.00 95.50 246 ASP A N 1
ATOM 1855 C CA . ASP A 1 246 ? -2.105 -8.501 -13.441 1.00 95.50 246 ASP A CA 1
ATOM 1856 C C . ASP A 1 246 ? -1.573 -9.777 -14.128 1.00 95.50 246 ASP A C 1
ATOM 1858 O O . ASP A 1 246 ? -0.383 -9.831 -14.476 1.00 95.50 246 ASP A O 1
ATOM 1862 N N . PRO A 1 247 ? -2.420 -10.797 -14.377 1.00 93.06 247 PRO A N 1
ATOM 1863 C CA . PRO A 1 247 ? -2.008 -12.030 -15.050 1.00 93.06 247 PRO A CA 1
ATOM 1864 C C . PRO A 1 247 ? -1.314 -11.824 -16.404 1.00 93.06 247 PRO A C 1
ATOM 1866 O O . PRO A 1 247 ? -0.483 -12.645 -16.792 1.00 93.06 247 PRO A O 1
ATOM 1869 N N . SER A 1 248 ? -1.582 -10.719 -17.112 1.00 92.75 248 SER A N 1
ATOM 1870 C CA . SER A 1 248 ? -0.901 -10.365 -18.367 1.00 92.75 248 SER A CA 1
ATOM 1871 C C . SER A 1 248 ? 0.625 -10.279 -18.248 1.00 92.75 248 SER A C 1
ATOM 1873 O O . SER A 1 248 ? 1.327 -10.494 -19.238 1.00 92.75 248 SER A O 1
ATOM 1875 N N . LEU A 1 249 ? 1.168 -10.044 -17.046 1.00 92.12 249 LEU A N 1
ATOM 1876 C CA . LEU A 1 249 ? 2.614 -10.018 -16.797 1.00 92.12 249 LEU A CA 1
ATOM 1877 C C . LEU A 1 249 ? 3.306 -11.361 -17.070 1.00 92.12 249 LEU A C 1
ATOM 1879 O O . LEU A 1 249 ? 4.516 -11.382 -17.320 1.00 92.12 249 LEU A O 1
ATOM 1883 N N . ALA A 1 250 ? 2.556 -12.467 -17.090 1.00 88.50 250 ALA A N 1
ATOM 1884 C CA . ALA A 1 250 ? 3.059 -13.772 -17.513 1.00 88.50 250 ALA A CA 1
ATOM 1885 C C . ALA A 1 250 ? 3.694 -13.699 -18.912 1.00 88.50 250 ALA A C 1
ATOM 1887 O O . ALA A 1 250 ? 4.761 -14.263 -19.159 1.00 88.50 250 ALA A O 1
ATOM 1888 N N . ASN A 1 251 ? 3.080 -12.912 -19.798 1.00 83.69 251 ASN A N 1
ATOM 1889 C CA . ASN A 1 251 ? 3.475 -12.750 -21.194 1.00 83.69 251 ASN A CA 1
ATOM 1890 C C . ASN A 1 251 ? 4.280 -11.468 -21.447 1.00 83.69 251 ASN A C 1
ATOM 1892 O O . ASN A 1 251 ? 4.444 -11.068 -22.601 1.00 83.69 251 ASN A O 1
ATOM 1896 N N . LEU A 1 252 ? 4.795 -10.831 -20.389 1.00 85.56 252 LEU A N 1
ATOM 1897 C CA . LEU A 1 252 ? 5.585 -9.607 -20.482 1.00 85.56 252 LEU A CA 1
ATOM 1898 C C . LEU A 1 252 ? 6.771 -9.785 -21.441 1.00 85.56 252 LEU A C 1
ATOM 1900 O O . LEU A 1 252 ? 7.668 -10.602 -21.208 1.00 85.56 252 LEU A O 1
ATOM 1904 N N . ARG A 1 253 ? 6.803 -8.960 -22.491 1.00 81.94 253 ARG A N 1
ATOM 1905 C CA . ARG A 1 253 ? 7.923 -8.855 -23.433 1.00 81.94 253 ARG A CA 1
ATOM 1906 C C . ARG A 1 253 ? 8.622 -7.516 -23.244 1.00 81.94 253 ARG A C 1
ATOM 1908 O O . ARG A 1 253 ? 7.976 -6.478 -23.225 1.00 81.94 253 ARG A O 1
ATOM 1915 N N . LEU A 1 254 ? 9.947 -7.550 -23.126 1.00 82.56 254 LEU A N 1
ATOM 1916 C CA . LEU A 1 254 ? 10.774 -6.342 -23.106 1.00 82.56 254 LEU A CA 1
ATOM 1917 C C . LEU A 1 254 ? 10.720 -5.669 -24.484 1.00 82.56 254 LEU A C 1
ATOM 1919 O O . LEU A 1 254 ? 10.993 -6.320 -25.496 1.00 82.56 254 LEU A O 1
ATOM 1923 N N . LEU A 1 255 ? 10.336 -4.395 -24.515 1.00 78.50 255 LEU A N 1
ATOM 1924 C CA . LEU A 1 255 ? 10.038 -3.641 -25.739 1.00 78.50 255 LEU A CA 1
ATOM 1925 C C . LEU A 1 255 ? 11.275 -2.923 -26.303 1.00 78.50 255 LEU A C 1
ATOM 1927 O O . LEU A 1 255 ? 11.284 -2.509 -27.461 1.00 78.50 255 LEU A O 1
ATOM 1931 N N . GLY A 1 256 ? 12.327 -2.800 -25.495 1.00 70.38 256 GLY A N 1
ATOM 1932 C CA . GLY A 1 256 ? 13.463 -1.918 -25.712 1.00 70.38 256 GLY A CA 1
ATOM 1933 C C . GLY A 1 256 ? 13.179 -0.502 -25.205 1.00 70.38 256 GLY A C 1
ATOM 1934 O O . GLY A 1 256 ? 12.078 0.025 -25.359 1.00 70.38 256 GLY A O 1
ATOM 1935 N N . ASP A 1 257 ? 14.190 0.139 -24.614 1.00 66.00 257 ASP A N 1
ATOM 1936 C CA . ASP A 1 257 ? 14.069 1.526 -24.159 1.00 66.00 257 ASP A CA 1
ATOM 1937 C C . ASP A 1 257 ? 13.944 2.475 -25.375 1.00 66.00 257 ASP A C 1
ATOM 1939 O O . ASP A 1 257 ? 14.877 2.592 -26.183 1.00 66.00 257 ASP A O 1
ATOM 1943 N N . LYS A 1 258 ? 12.798 3.160 -25.522 1.00 58.00 258 LYS A N 1
ATOM 1944 C CA . LYS A 1 258 ? 12.629 4.245 -26.508 1.00 58.00 258 LYS A CA 1
ATOM 1945 C C . LYS A 1 258 ? 13.279 5.507 -25.944 1.00 58.00 258 LYS A C 1
ATOM 1947 O O . LYS A 1 258 ? 12.988 5.905 -24.818 1.00 58.00 258 LYS A O 1
ATOM 1952 N N . GLN A 1 259 ? 14.171 6.133 -26.710 1.00 50.78 259 GLN A N 1
ATOM 1953 C CA . GLN A 1 259 ? 14.785 7.392 -26.288 1.00 50.78 259 GLN A CA 1
ATOM 1954 C C . GLN A 1 259 ? 13.724 8.495 -26.194 1.00 50.78 259 GLN A C 1
ATOM 1956 O O . GLN A 1 259 ? 12.859 8.603 -27.062 1.00 50.78 259 GLN A O 1
ATOM 1961 N N . SER A 1 260 ? 13.828 9.334 -25.163 1.00 42.81 260 SER A N 1
ATOM 1962 C CA . SER A 1 260 ? 13.328 10.707 -25.229 1.00 42.81 260 SER A CA 1
ATOM 1963 C C . SER A 1 260 ? 14.001 11.392 -26.416 1.00 42.81 260 SER A C 1
ATOM 1965 O O . SER A 1 260 ? 15.222 11.266 -26.556 1.00 42.81 260 SER A O 1
ATOM 1967 N N . GLU A 1 261 ? 13.231 12.074 -27.267 1.00 31.84 261 GLU A N 1
ATOM 1968 C CA . GLU A 1 261 ? 13.797 12.835 -28.383 1.00 31.84 261 GLU A CA 1
ATOM 1969 C C . GLU A 1 261 ? 14.946 13.715 -27.869 1.00 31.84 261 GLU A C 1
ATOM 1971 O O . GLU A 1 261 ? 14.812 14.339 -26.806 1.00 31.84 261 GLU A O 1
ATOM 1976 N N . PRO A 1 262 ? 16.105 13.727 -28.550 1.00 33.03 262 PRO A N 1
ATOM 1977 C CA . PRO A 1 262 ? 17.183 14.613 -28.159 1.00 33.03 262 PRO A CA 1
ATOM 1978 C C . PRO A 1 262 ? 16.643 16.043 -28.207 1.00 33.03 262 PRO A C 1
ATOM 1980 O O . PRO A 1 262 ? 16.160 16.490 -29.247 1.00 33.03 262 PRO A O 1
ATOM 1983 N N . ARG A 1 263 ? 16.710 16.757 -27.075 1.00 35.84 263 ARG A N 1
ATOM 1984 C CA . ARG A 1 263 ? 16.571 18.219 -27.067 1.00 35.84 263 ARG A CA 1
ATOM 1985 C C . ARG A 1 263 ? 17.453 18.756 -28.188 1.00 35.84 263 ARG A C 1
ATOM 1987 O O . ARG A 1 263 ? 18.615 18.363 -28.245 1.00 35.84 263 ARG A O 1
ATOM 1994 N N . GLU A 1 264 ? 16.890 19.591 -29.062 1.00 32.59 264 GLU A N 1
ATOM 1995 C CA . GLU A 1 264 ? 17.574 20.165 -30.224 1.00 32.59 264 GLU A CA 1
ATOM 1996 C C . GLU A 1 264 ? 18.908 20.813 -29.819 1.00 32.59 264 GLU A C 1
ATOM 1998 O O . GLU A 1 264 ? 18.987 21.992 -29.474 1.00 32.59 264 GLU A O 1
ATOM 2003 N N . GLU A 1 265 ? 19.986 20.041 -29.877 1.00 39.84 265 GLU A N 1
ATOM 2004 C CA . GLU A 1 265 ? 21.328 20.579 -29.964 1.00 39.84 265 GLU A CA 1
ATOM 2005 C C . GLU A 1 265 ? 21.594 20.894 -31.434 1.00 39.84 265 GLU A C 1
ATOM 2007 O O . GLU A 1 265 ? 21.428 20.059 -32.329 1.00 39.84 265 GLU A O 1
ATOM 2012 N N . LYS A 1 266 ? 21.961 22.154 -31.680 1.00 37.19 266 LYS A N 1
ATOM 2013 C CA . LYS A 1 266 ? 22.260 22.699 -33.006 1.00 37.19 266 LYS A CA 1
ATOM 2014 C C . LYS A 1 266 ? 23.239 21.792 -33.774 1.00 37.19 266 LYS A C 1
ATOM 2016 O O . LYS A 1 266 ? 24.170 21.246 -33.184 1.00 37.19 266 LYS A O 1
ATOM 2021 N N . PRO A 1 267 ? 23.085 21.670 -35.103 1.00 36.28 267 PRO A N 1
ATOM 2022 C CA . PRO A 1 267 ? 23.751 20.636 -35.881 1.00 36.28 267 PRO A CA 1
ATOM 2023 C C . PRO A 1 267 ? 25.258 20.897 -35.996 1.00 36.28 267 PRO A C 1
ATOM 2025 O O . PRO A 1 267 ? 25.688 21.820 -36.690 1.00 36.28 267 PRO A O 1
ATOM 2028 N N . ALA A 1 268 ? 26.074 20.034 -35.390 1.00 38.53 268 ALA A N 1
ATOM 2029 C CA . ALA A 1 268 ? 27.492 19.933 -35.716 1.00 38.53 268 ALA A CA 1
ATOM 2030 C C . ALA A 1 268 ? 27.694 18.891 -36.831 1.00 38.53 268 ALA A C 1
ATOM 2032 O O . ALA A 1 268 ? 27.388 17.707 -36.690 1.00 38.53 268 ALA A O 1
ATOM 2033 N N . LYS A 1 269 ? 28.191 19.362 -37.980 1.00 42.12 269 LYS A N 1
ATOM 2034 C CA . LYS A 1 269 ? 28.561 18.559 -39.155 1.00 42.12 269 LYS A CA 1
ATOM 2035 C C . LYS A 1 269 ? 29.645 17.531 -38.813 1.00 42.12 269 LYS A C 1
ATOM 2037 O O . LYS A 1 269 ? 30.695 17.898 -38.300 1.00 42.12 269 LYS A O 1
ATOM 2042 N N . GLY A 1 270 ? 29.456 16.289 -39.264 1.00 40.12 270 GLY A N 1
ATOM 2043 C CA . GLY A 1 270 ? 30.552 15.332 -39.445 1.00 40.12 270 GLY A CA 1
ATOM 2044 C C . GLY A 1 270 ? 30.169 13.881 -39.172 1.00 40.12 270 GLY A C 1
ATOM 2045 O O . GLY A 1 270 ? 30.409 13.367 -38.087 1.00 40.12 270 GLY A O 1
ATOM 2046 N N . LYS A 1 271 ? 29.623 13.185 -40.178 1.00 48.91 271 LYS A N 1
ATOM 2047 C CA . LYS A 1 271 ? 29.470 11.721 -40.156 1.00 48.91 271 LYS A CA 1
ATOM 2048 C C . LYS A 1 271 ? 30.854 11.052 -40.157 1.00 48.91 271 LYS A C 1
ATOM 2050 O O . LYS A 1 271 ? 31.453 10.861 -41.211 1.00 48.91 271 LYS A O 1
ATOM 2055 N N . ARG A 1 272 ? 31.323 10.636 -38.981 1.00 42.09 272 ARG A N 1
ATOM 2056 C CA . ARG A 1 272 ? 32.210 9.478 -38.787 1.00 42.09 272 ARG A CA 1
ATOM 2057 C C . ARG A 1 272 ? 31.444 8.492 -37.904 1.00 42.09 272 ARG A C 1
ATOM 2059 O O . ARG A 1 272 ? 30.864 8.914 -36.911 1.00 42.09 272 ARG A O 1
ATOM 2066 N N . LYS A 1 273 ? 31.413 7.201 -38.259 1.00 48.56 273 LYS A N 1
ATOM 2067 C CA . LYS A 1 273 ? 31.006 6.137 -37.323 1.00 48.56 273 LYS A CA 1
ATOM 2068 C C . LYS A 1 273 ? 32.032 6.146 -36.185 1.00 48.56 273 LYS A C 1
ATOM 2070 O O . LYS A 1 273 ? 33.130 5.630 -36.353 1.00 48.56 273 LYS A O 1
ATOM 2075 N N . THR A 1 274 ? 31.724 6.846 -35.103 1.00 43.66 274 THR A N 1
ATOM 2076 C CA . THR A 1 274 ? 32.579 6.989 -33.921 1.00 43.66 274 THR A CA 1
ATOM 2077 C C . THR A 1 274 ? 32.130 6.027 -32.823 1.00 43.66 274 THR A C 1
ATOM 2079 O O . THR A 1 274 ? 30.978 5.589 -32.798 1.00 43.66 274 THR A O 1
ATOM 2082 N N . SER A 1 275 ? 33.063 5.721 -31.919 1.00 52.06 275 SER A N 1
ATOM 2083 C CA . SER A 1 275 ? 32.964 4.875 -30.716 1.00 52.06 275 SER A CA 1
ATOM 2084 C C . SER A 1 275 ? 31.640 4.935 -29.939 1.00 52.06 275 SER A C 1
ATOM 2086 O O . SER A 1 275 ? 31.255 3.948 -29.320 1.00 52.06 275 SER A O 1
ATOM 2088 N N . GLY A 1 276 ? 30.902 6.044 -30.018 1.00 52.78 276 GLY A N 1
ATOM 2089 C CA . GLY A 1 276 ? 29.584 6.193 -29.403 1.00 52.78 276 GLY A CA 1
ATOM 2090 C C . GLY A 1 276 ? 28.512 5.232 -29.934 1.00 52.78 276 GLY A C 1
ATOM 2091 O O . GLY A 1 276 ? 27.573 4.931 -29.207 1.00 52.78 276 GLY A O 1
ATOM 2092 N N . SER A 1 277 ? 28.628 4.701 -31.160 1.00 60.38 277 SER A N 1
ATOM 2093 C CA . SER A 1 277 ? 27.668 3.702 -31.676 1.00 60.38 277 SER A CA 1
ATOM 2094 C C . SER A 1 277 ? 27.822 2.338 -30.994 1.00 60.38 277 SER A C 1
ATOM 2096 O O . SER A 1 277 ? 26.821 1.675 -30.714 1.00 60.38 277 SER A O 1
ATOM 2098 N N . ASP A 1 278 ? 29.061 1.927 -30.720 1.00 65.50 278 ASP A N 1
ATOM 2099 C CA . ASP A 1 278 ? 29.361 0.652 -30.061 1.00 65.50 278 ASP A CA 1
ATOM 2100 C C . ASP A 1 278 ? 29.091 0.750 -28.557 1.00 65.50 278 ASP A C 1
ATOM 2102 O O . ASP A 1 278 ? 28.494 -0.152 -27.972 1.00 65.50 278 ASP A O 1
ATOM 2106 N N . GLU A 1 279 ? 29.421 1.892 -27.949 1.00 65.31 279 GLU A N 1
ATOM 2107 C CA . GLU A 1 279 ? 29.079 2.207 -26.559 1.00 65.31 279 GLU A CA 1
ATOM 2108 C C . GLU A 1 279 ? 27.554 2.243 -26.347 1.00 65.31 279 GLU A C 1
ATOM 2110 O O . GLU A 1 279 ? 27.035 1.702 -25.372 1.00 65.31 279 GLU A O 1
ATOM 2115 N N . LEU A 1 280 ? 26.797 2.778 -27.310 1.00 61.03 280 LEU A N 1
ATOM 2116 C CA . LEU A 1 280 ? 25.334 2.785 -27.276 1.00 61.03 280 LEU A CA 1
ATOM 2117 C C . LEU A 1 280 ? 24.735 1.378 -27.416 1.00 61.03 280 LEU A C 1
ATOM 2119 O O . LEU A 1 280 ? 23.794 1.033 -26.696 1.00 61.03 280 LEU A O 1
ATOM 2123 N N . ALA A 1 281 ? 25.265 0.548 -28.317 1.00 67.50 281 ALA A N 1
ATOM 2124 C CA . ALA A 1 281 ? 24.841 -0.845 -28.450 1.00 67.50 281 ALA A CA 1
ATOM 2125 C C . ALA A 1 281 ? 25.170 -1.660 -27.186 1.00 67.50 281 ALA A C 1
ATOM 2127 O O . ALA A 1 281 ? 24.343 -2.455 -26.722 1.00 67.50 281 ALA A O 1
ATOM 2128 N N . HIS A 1 282 ? 26.337 -1.411 -26.590 1.00 68.94 282 HIS A N 1
ATOM 2129 C CA . HIS A 1 282 ? 26.753 -2.009 -25.328 1.00 68.94 282 HIS A CA 1
ATOM 2130 C C . HIS A 1 282 ? 25.813 -1.609 -24.182 1.00 68.94 282 HIS A C 1
ATOM 2132 O O . HIS A 1 282 ? 25.283 -2.483 -23.495 1.00 68.94 282 HIS A O 1
ATOM 2138 N N . ASN A 1 283 ? 25.499 -0.318 -24.047 1.00 70.44 283 ASN A N 1
ATOM 2139 C CA . ASN A 1 283 ? 24.592 0.196 -23.019 1.00 70.44 283 ASN A CA 1
ATOM 2140 C C . ASN A 1 283 ? 23.173 -0.378 -23.149 1.00 70.44 283 ASN A C 1
ATOM 2142 O O . ASN A 1 283 ? 22.583 -0.776 -22.145 1.00 70.44 283 ASN A O 1
ATOM 2146 N N . LYS A 1 284 ? 22.640 -0.508 -24.372 1.00 71.44 284 LYS A N 1
ATOM 2147 C CA . LYS A 1 284 ? 21.332 -1.151 -24.615 1.00 71.44 284 LYS A CA 1
ATOM 2148 C C . LYS A 1 284 ? 21.335 -2.630 -24.240 1.00 71.44 284 LYS A C 1
ATOM 2150 O O . LYS A 1 284 ? 20.396 -3.117 -23.612 1.00 71.44 284 LYS A O 1
ATOM 2155 N N . THR A 1 285 ? 22.397 -3.344 -24.605 1.00 76.75 285 THR A N 1
ATOM 2156 C CA . THR A 1 285 ? 22.552 -4.766 -24.270 1.00 76.75 285 THR A CA 1
ATOM 2157 C C . THR A 1 285 ? 22.637 -4.953 -22.758 1.00 76.75 285 THR A C 1
ATOM 2159 O O . THR A 1 285 ? 21.958 -5.815 -22.198 1.00 76.75 285 THR A O 1
ATOM 2162 N N . GLN A 1 286 ? 23.401 -4.092 -22.081 1.00 76.69 286 GLN A N 1
ATOM 2163 C CA . GLN A 1 286 ? 23.524 -4.108 -20.633 1.00 76.69 286 GLN A CA 1
ATOM 2164 C C . GLN A 1 286 ? 22.184 -3.780 -19.960 1.00 76.69 286 GLN A C 1
ATOM 2166 O O . GLN A 1 286 ? 21.744 -4.550 -19.114 1.00 76.69 286 GLN A O 1
ATOM 2171 N N . ALA A 1 287 ? 21.489 -2.710 -20.360 1.00 75.12 287 ALA A N 1
ATOM 2172 C CA . ALA A 1 287 ? 20.179 -2.335 -19.815 1.00 75.12 287 ALA A CA 1
ATOM 2173 C C . ALA A 1 287 ? 19.138 -3.457 -19.963 1.00 75.12 287 ALA A C 1
ATOM 2175 O O . ALA A 1 287 ? 18.417 -3.773 -19.014 1.00 75.12 287 ALA A O 1
ATOM 2176 N N . ARG A 1 288 ? 19.125 -4.141 -21.112 1.00 82.00 288 ARG A N 1
ATOM 2177 C CA . ARG A 1 288 ? 18.260 -5.303 -21.332 1.00 82.00 288 ARG A CA 1
ATOM 2178 C C . ARG A 1 288 ? 18.623 -6.475 -20.421 1.00 82.00 288 ARG A C 1
ATOM 2180 O O . ARG A 1 288 ? 17.734 -7.053 -19.804 1.00 82.00 288 ARG A O 1
ATOM 2187 N N . ALA A 1 289 ? 19.906 -6.815 -20.293 1.00 83.38 289 ALA A N 1
ATOM 2188 C CA . ALA A 1 289 ? 20.355 -7.876 -19.387 1.00 83.38 289 ALA A CA 1
ATOM 2189 C C . ALA A 1 289 ? 19.988 -7.568 -17.923 1.00 83.38 289 ALA A C 1
ATOM 2191 O O . ALA A 1 289 ? 19.508 -8.441 -17.195 1.00 83.38 289 ALA A O 1
ATOM 2192 N N . LYS A 1 290 ? 20.140 -6.301 -17.519 1.00 84.50 290 LYS A N 1
ATOM 2193 C CA . LYS A 1 290 ? 19.718 -5.781 -16.216 1.00 84.50 290 LYS A CA 1
ATOM 2194 C C . LYS A 1 290 ? 18.211 -5.976 -15.993 1.00 84.50 290 LYS A C 1
ATOM 2196 O O . LYS A 1 290 ? 17.814 -6.538 -14.970 1.00 84.50 290 LYS A O 1
ATOM 2201 N N . ALA A 1 291 ? 17.380 -5.585 -16.963 1.00 86.12 291 ALA A N 1
ATOM 2202 C CA . ALA A 1 291 ? 15.925 -5.739 -16.910 1.00 86.12 291 ALA A CA 1
ATOM 2203 C C . ALA A 1 291 ? 15.482 -7.211 -16.839 1.00 86.12 291 ALA A C 1
ATOM 2205 O O . ALA A 1 291 ? 14.636 -7.548 -16.013 1.00 86.12 291 ALA A O 1
ATOM 2206 N N . ILE A 1 292 ? 16.096 -8.102 -17.630 1.00 87.88 292 ILE A N 1
ATOM 2207 C CA . ILE A 1 292 ? 15.832 -9.554 -17.586 1.00 87.88 292 ILE A CA 1
ATOM 2208 C C . ILE A 1 292 ? 16.126 -10.110 -16.192 1.00 87.88 292 ILE A C 1
ATOM 2210 O O . ILE A 1 292 ? 15.301 -10.826 -15.623 1.00 87.88 292 ILE A O 1
ATOM 2214 N N . LYS A 1 293 ? 17.283 -9.756 -15.623 1.00 89.19 293 LYS A N 1
ATOM 2215 C CA . LYS A 1 293 ? 17.665 -10.195 -14.281 1.00 89.19 293 LYS A CA 1
ATOM 2216 C C . LYS A 1 293 ? 16.656 -9.714 -13.229 1.00 89.19 293 LYS A C 1
ATOM 2218 O O . LYS A 1 293 ? 16.170 -10.523 -12.443 1.00 89.19 293 LYS A O 1
ATOM 2223 N N . MET A 1 294 ? 16.278 -8.434 -13.258 1.00 90.56 294 MET A N 1
ATOM 2224 C CA . MET A 1 294 ? 15.292 -7.881 -12.320 1.00 90.56 294 MET A CA 1
ATOM 2225 C C . MET A 1 294 ? 13.911 -8.525 -12.463 1.00 90.56 294 MET A C 1
ATOM 2227 O O . MET A 1 294 ? 13.267 -8.782 -11.449 1.00 90.56 294 MET A O 1
ATOM 2231 N N . LEU A 1 295 ? 13.475 -8.832 -13.687 1.00 89.75 295 LEU A N 1
ATOM 2232 C CA . LEU A 1 295 ? 12.222 -9.544 -13.929 1.00 89.75 295 LEU A CA 1
ATOM 2233 C C . LEU A 1 295 ? 12.254 -10.966 -13.355 1.00 89.75 295 LEU A C 1
ATOM 2235 O O . LEU A 1 295 ? 11.284 -11.392 -12.735 1.00 89.75 295 LEU A O 1
ATOM 2239 N N . GLY A 1 296 ? 13.365 -11.690 -13.523 1.00 89.88 296 GLY A N 1
ATOM 2240 C CA . GLY A 1 296 ? 13.545 -13.014 -12.919 1.00 89.88 296 GLY A CA 1
ATOM 2241 C C . GLY A 1 296 ? 13.446 -12.972 -11.391 1.00 89.88 296 GLY A C 1
ATOM 2242 O O . GLY A 1 296 ? 12.758 -13.788 -10.785 1.00 89.88 296 GLY A O 1
ATOM 2243 N N . GLU A 1 297 ? 14.066 -11.971 -10.768 1.00 91.25 297 GLU A N 1
ATOM 2244 C CA . GLU A 1 297 ? 14.013 -11.788 -9.315 1.00 91.25 297 GLU A CA 1
ATOM 2245 C C . GLU A 1 297 ? 12.628 -11.318 -8.832 1.00 91.25 297 GLU A C 1
ATOM 2247 O O . GLU A 1 297 ? 12.197 -11.720 -7.757 1.00 91.25 297 GLU A O 1
ATOM 2252 N N . ALA A 1 298 ? 11.893 -10.528 -9.623 1.00 91.94 298 ALA A N 1
ATOM 2253 C CA . ALA A 1 298 ? 10.509 -10.153 -9.316 1.00 91.94 298 ALA A CA 1
ATOM 2254 C C . ALA A 1 298 ? 9.549 -11.353 -9.416 1.00 91.94 298 ALA A C 1
ATOM 2256 O O . ALA A 1 298 ? 8.659 -11.514 -8.584 1.00 91.94 298 ALA A O 1
ATOM 2257 N N . ARG A 1 299 ? 9.763 -12.241 -10.393 1.00 93.00 299 ARG A N 1
ATOM 2258 C CA . ARG A 1 299 ? 9.012 -13.499 -10.546 1.00 93.00 299 ARG A CA 1
ATOM 2259 C C . ARG A 1 299 ? 9.206 -14.443 -9.365 1.00 93.00 299 ARG A C 1
ATOM 2261 O O . ARG A 1 299 ? 8.238 -15.018 -8.883 1.00 93.00 299 ARG A O 1
ATOM 2268 N N . ALA A 1 300 ? 10.426 -14.529 -8.832 1.00 92.00 300 ALA A N 1
ATOM 2269 C CA . ALA A 1 300 ? 10.699 -15.282 -7.605 1.00 92.00 300 ALA A CA 1
ATOM 2270 C C . ALA A 1 300 ? 9.941 -14.742 -6.372 1.00 92.00 300 ALA A C 1
ATOM 2272 O O . ALA A 1 300 ? 9.820 -15.447 -5.375 1.00 92.00 300 ALA A O 1
ATOM 2273 N N . LEU A 1 301 ? 9.428 -13.510 -6.442 1.00 92.06 301 LEU A N 1
ATOM 2274 C CA . LEU A 1 301 ? 8.671 -12.834 -5.386 1.00 92.06 301 LEU A CA 1
ATOM 2275 C C . LEU A 1 301 ? 7.153 -12.804 -5.656 1.00 92.06 301 LEU A C 1
ATOM 2277 O O . LEU A 1 301 ? 6.432 -12.096 -4.960 1.00 92.06 301 LEU A O 1
ATOM 2281 N N . GLY A 1 302 ? 6.659 -13.560 -6.644 1.00 90.88 302 GLY A N 1
ATOM 2282 C CA . GLY A 1 302 ? 5.222 -13.736 -6.890 1.00 90.88 302 GLY A CA 1
ATOM 2283 C C . GLY A 1 302 ? 4.649 -12.982 -8.094 1.00 90.88 302 GLY A C 1
ATOM 2284 O O . GLY A 1 302 ? 3.440 -13.023 -8.306 1.00 90.88 302 GLY A O 1
ATOM 2285 N N . VAL A 1 303 ? 5.478 -12.323 -8.914 1.00 93.62 303 VAL A N 1
ATOM 2286 C CA . VAL A 1 303 ? 5.021 -11.802 -10.218 1.00 93.62 303 VAL A CA 1
ATOM 2287 C C . VAL A 1 303 ? 4.691 -12.976 -11.159 1.00 93.62 303 VAL A C 1
ATOM 2289 O O . VAL A 1 303 ? 5.502 -13.904 -11.238 1.00 93.62 303 VAL A O 1
ATOM 2292 N N . PRO A 1 304 ? 3.565 -12.941 -11.908 1.00 93.25 304 PRO A N 1
ATOM 2293 C CA . PRO A 1 304 ? 3.142 -14.033 -12.785 1.00 93.25 304 PRO A CA 1
ATOM 2294 C C . PRO A 1 304 ? 4.241 -14.574 -13.714 1.00 93.25 304 PRO A C 1
ATOM 2296 O O . PRO A 1 304 ? 4.994 -13.825 -14.351 1.00 93.25 304 PRO A O 1
ATOM 2299 N N . LEU A 1 305 ? 4.319 -15.905 -13.786 1.00 87.25 305 LEU A N 1
ATOM 2300 C CA . LEU A 1 305 ? 5.244 -16.647 -14.641 1.00 87.25 305 LEU A CA 1
ATOM 2301 C C . LEU A 1 305 ? 4.626 -16.889 -16.026 1.00 87.25 305 LEU A C 1
ATOM 2303 O O . LEU A 1 305 ? 3.410 -17.037 -16.115 1.00 87.25 305 LEU A O 1
ATOM 2307 N N . PRO A 1 306 ? 5.435 -16.966 -17.100 1.00 78.69 306 PRO A N 1
ATOM 2308 C CA . PRO A 1 306 ? 4.950 -17.423 -18.397 1.00 78.69 306 PRO A CA 1
ATOM 2309 C C . PRO A 1 306 ? 4.425 -18.853 -18.279 1.00 78.69 306 PRO A C 1
ATOM 2311 O O . PRO A 1 306 ? 5.067 -19.685 -17.635 1.00 78.69 306 PRO A O 1
ATOM 2314 N N . ASP A 1 307 ? 3.319 -19.160 -18.952 1.00 70.88 307 ASP A N 1
ATOM 2315 C CA . ASP A 1 307 ? 2.874 -20.544 -19.091 1.00 70.88 307 ASP A CA 1
ATOM 2316 C C . ASP A 1 307 ? 3.971 -21.376 -19.773 1.00 70.88 307 ASP A C 1
ATOM 2318 O O . ASP A 1 307 ? 4.445 -21.030 -20.859 1.00 70.88 307 ASP A O 1
ATOM 2322 N N . GLU A 1 308 ? 4.346 -22.517 -19.186 1.00 55.31 308 GLU A N 1
ATOM 2323 C CA . GLU A 1 308 ? 5.379 -23.415 -19.737 1.00 55.31 308 GLU A CA 1
ATOM 2324 C C . GLU A 1 308 ? 5.073 -23.888 -21.172 1.00 55.31 308 GLU A C 1
ATOM 2326 O O . GLU A 1 308 ? 5.973 -24.289 -21.912 1.00 55.31 308 GLU A O 1
ATOM 2331 N N . ARG A 1 309 ? 3.804 -23.815 -21.593 1.00 47.78 309 ARG A N 1
ATOM 2332 C CA . ARG A 1 309 ? 3.361 -24.127 -22.960 1.00 47.78 309 ARG A CA 1
ATOM 2333 C C . ARG A 1 309 ? 3.743 -23.050 -23.979 1.00 47.78 309 ARG A C 1
ATOM 2335 O O . ARG A 1 309 ? 4.001 -23.398 -25.123 1.00 47.78 309 ARG A O 1
ATOM 2342 N N . ALA A 1 310 ? 3.834 -21.782 -23.573 1.00 47.31 310 ALA A N 1
ATOM 2343 C CA . ALA A 1 310 ? 4.186 -20.664 -24.454 1.00 47.31 310 ALA A CA 1
ATOM 2344 C C . ALA A 1 310 ? 5.697 -20.567 -24.744 1.00 47.31 310 ALA A C 1
ATOM 2346 O O . ALA A 1 310 ? 6.105 -19.876 -25.670 1.00 47.31 310 ALA A O 1
ATOM 2347 N N . LEU A 1 311 ? 6.536 -21.256 -23.962 1.00 41.00 311 LEU A N 1
ATOM 2348 C CA . LEU A 1 311 ? 7.995 -21.305 -24.147 1.00 41.00 311 LEU A CA 1
ATOM 2349 C C . LEU A 1 311 ? 8.453 -22.402 -25.128 1.00 41.00 311 LEU A C 1
ATOM 2351 O O . LEU A 1 311 ? 9.632 -22.451 -25.471 1.00 41.00 311 LEU A O 1
ATOM 2355 N N . LYS A 1 312 ? 7.545 -23.293 -25.553 1.00 37.38 312 LYS A N 1
ATOM 2356 C CA . LYS A 1 312 ? 7.824 -24.425 -26.460 1.00 37.38 312 LYS A CA 1
ATOM 2357 C C . LYS A 1 312 ? 7.242 -24.251 -27.872 1.00 37.38 312 LYS A C 1
ATOM 2359 O O . LYS A 1 312 ? 7.365 -25.171 -28.677 1.00 37.38 312 LYS A O 1
ATOM 2364 N N . SER A 1 313 ? 6.615 -23.110 -28.157 1.00 34.94 313 SER A N 1
ATOM 2365 C CA . SER A 1 313 ? 6.082 -22.716 -29.472 1.00 34.94 313 SER A CA 1
ATOM 2366 C C . SER A 1 313 ? 6.900 -21.580 -30.064 1.00 34.94 313 SER A C 1
ATOM 2368 O O . SER A 1 313 ? 7.179 -21.628 -31.277 1.00 34.94 313 SER A O 1
#

Sequence (313 aa):
MLALDRAAALGPVVARVCAEEALAATSVAGLEGLLPLGVLERRVGRTLVVLATSEGSGQRGALLELRRASGADAVAVVVAERREARLVGDGHAELGLDAPGLRLHRALKLLWPESWAARAKAKEALFEDVELVFASEPERHVVRLNGELLAAFRVSDAKFARLLRLAAARAAAPDVEEGGWLKKSPHLQLDEREVDLVDLRNALVADQPDGYAGMTAAERKALLQSSTDRPGMLRLPLNPRHVHFDPSLANLRLLGDKQSEPREEKPAKGKRKTSGSDELAHNKTQARAKAIKMLGEARALGVPLPDERALKS

Foldseek 3Di:
DVLVVLVVVCVVQLVCACVLQVFADFPQDADVQKAFSHWDDAPLWIETEIEGSDAPLPCVVVQVVSCVNRVTQAYEYEYAPDDAWDDNDQRYIYFYADPPYGLCVRVCCHNPVPCVVCVLVDQFAAPSVWFWEWADDPQATFIDILNHTQPLRGFALLLNLLVLLLLLQLLLWDQYTVISKDFCPPQSPADPVCPSVVSSLCSQQPPDDACVSPHGNSSSSSLWDADPVDHRIIHRRYRSSSYYADLNQQVDDDNFHDDDPPDDDDDDDDDDPDPVVVVVVVVRVVSVVSSVVSSVSSVVSPHHHHDPVVVVD

Secondary structure (DSSP, 8-state):
-HHHHHHHHHHHHHHHHHHHTTPBP--PPPBTTEEEEEEEEETTEEEEEEEESS-GGG-HHHHHHHHHHHT-SEEEEEETT--S-EEEETTEEEEE--SS---THHHHHHH-HHHHHHTTT-SS--BTT--EEEEEETTEEEEEETTEE-GGGSS-HHHHHHHHHHHHHHHTS-S-TT--EEEIIIII---TT-HHHHHHHHHTTTT--TTGGG--HHHHHHTSEE-SSSTTEEE--B-GGGEEE-GGGGG------PPPPPP-----------THHHHHHHHHHHHHHHHHHHHHHHHTTTPPPPPTTTT--

pLDDT: mean 80.28, std 15.7, range [31.84, 96.5]